Protein AF-0000000083301411 (afdb_homodimer)

InterPro domains:
  IPR001372 Dynein light chain, type 1/2 [PF01221] (28-119)
  IPR001372 Dynein light chain, type 1/2 [SM01375] (21-119)
  IPR037177 Dynein light chain superfamily [G3DSA:3.30.740.10] (16-119)
  IPR037177 Dynein light chain superfamily [SSF54648] (26-119)

Secondary structure (DSSP, 8-state):
-------------------------EEEEEE----HHHHHHHHHHHHHHHHHTS--SSSTT---HHHHHHHHHHHHHHHTTS-EEEEEEEEEEEE----SS--EEEEETTTEEEEEEE--/-------------------------EEEEEE----HHHHHHHHHHHHHHHHHTS--SSSTT---HHHHHHHHHHHHHHHTTS-EEEEEEEEEEEE----SS--EEEEETTTEEEEEEE--

Sequence (240 aa):
MGAEQEQGPVEGDTDKDKDQIRCNYGIVIQSDITNESRRKEMMEICQIACEKFAPAEKSPLERDNQAAAEMIKATLDQKMSGPFNVIVGESFSSEMDFVQNSLLYMFFGGYLAILVWKCVMGAEQEQGPVEGDTDKDKDQIRCNYGIVIQSDITNESRRKEMMEICQIACEKFAPAEKSPLERDNQAAAEMIKATLDQKMSGPFNVIVGESFSSEMDFVQNSLLYMFFGGYLAILVWKCV

Nearest PDB structures (foldseek):
  8bwy-assembly1_I  TM=8.905E-01  e=9.480E-08  Chlamydomonas reinhardtii
  4d07-assembly1_A-2  TM=9.276E-01  e=3.664E-07  Homo sapiens
  3rjs-assembly1_A-2  TM=9.410E-01  e=1.416E-06  Toxoplasma gondii
  8glv-assembly1_AQ  TM=9.191E-01  e=1.095E-06  Chlamydomonas reinhardtii
  7cnu-assembly2_B  TM=9.339E-01  e=9.769E-06  Homo sapiens

Structure (mmCIF, N/CA/C/O backbone):
data_AF-0000000083301411-model_v1
#
loop_
_entity.id
_entity.type
_entity.pdbx_description
1 polymer 'Uncharacterized protein'
#
loop_
_atom_site.group_PDB
_atom_site.id
_atom_site.type_symbol
_atom_site.label_atom_id
_atom_site.label_alt_id
_atom_site.label_comp_id
_atom_site.label_asym_id
_atom_site.label_entity_id
_atom_site.label_seq_id
_atom_site.pdbx_PDB_ins_code
_atom_site.Cartn_x
_atom_site.Cartn_y
_atom_site.Cartn_z
_atom_site.occupancy
_atom_site.B_iso_or_equiv
_atom_site.auth_seq_id
_atom_site.auth_comp_id
_atom_site.auth_asym_id
_atom_site.auth_atom_id
_atom_site.pdbx_PDB_model_num
ATOM 1 N N . MET A 1 1 ? 18.859 71.375 12.594 1 32.53 1 MET A N 1
ATOM 2 C CA . MET A 1 1 ? 19.469 70.125 13.078 1 32.53 1 MET A CA 1
ATOM 3 C C . MET A 1 1 ? 18.484 69 13 1 32.53 1 MET A C 1
ATOM 5 O O . MET A 1 1 ? 17.531 68.875 13.781 1 32.53 1 MET A O 1
ATOM 9 N N . GLY A 1 2 ? 18 68.625 11.805 1 30.69 2 GLY A N 1
ATOM 10 C CA . GLY A 1 2 ? 16.922 67.75 11.391 1 30.69 2 GLY A CA 1
ATOM 11 C C . GLY A 1 2 ? 17.078 66.312 11.883 1 30.69 2 GLY A C 1
ATOM 12 O O . GLY A 1 2 ? 18.141 65.688 11.734 1 30.69 2 GLY A O 1
ATOM 13 N N . ALA A 1 3 ? 16.391 65.938 12.953 1 38 3 ALA A N 1
ATOM 14 C CA . ALA A 1 3 ? 16.359 64.625 13.602 1 38 3 ALA A CA 1
ATOM 15 C C . ALA A 1 3 ? 16.109 63.562 12.578 1 38 3 ALA A C 1
ATOM 17 O O . ALA A 1 3 ? 15.125 63.594 11.836 1 38 3 ALA A O 1
ATOM 18 N N . GLU A 1 4 ? 17.156 62.969 11.906 1 32.41 4 GLU A N 1
ATOM 19 C CA . GLU A 1 4 ? 17.156 61.781 11.047 1 32.41 4 GLU A CA 1
ATOM 20 C C . GLU A 1 4 ? 16.484 60.594 11.734 1 32.41 4 GLU A C 1
ATOM 22 O O . GLU A 1 4 ? 16.922 60.188 12.812 1 32.41 4 GLU A O 1
ATOM 27 N N . GLN A 1 5 ? 15.188 60.531 11.695 1 31.11 5 GLN A N 1
ATOM 28 C CA . GLN A 1 5 ? 14.438 59.406 12.211 1 31.11 5 GLN A CA 1
ATOM 29 C C . GLN A 1 5 ? 15.062 58.094 11.75 1 31.11 5 GLN A C 1
ATOM 31 O O . GLN A 1 5 ? 15.227 57.844 10.555 1 31.11 5 GLN A O 1
ATOM 36 N N . GLU A 1 6 ? 16.016 57.469 12.508 1 32.44 6 GLU A N 1
ATOM 37 C CA . GLU A 1 6 ? 16.609 56.156 12.305 1 32.44 6 GLU A CA 1
ATOM 38 C C . GLU A 1 6 ? 15.531 55.125 12.023 1 32.44 6 GLU A C 1
ATOM 40 O O . GLU A 1 6 ? 14.562 55 12.766 1 32.44 6 GLU A O 1
ATOM 45 N N . GLN A 1 7 ? 15.188 54.938 10.727 1 35.88 7 GLN A N 1
ATOM 46 C CA . GLN A 1 7 ? 14.336 53.844 10.273 1 35.88 7 GLN A CA 1
ATOM 47 C C . GLN A 1 7 ? 14.688 52.531 10.984 1 35.88 7 GLN A C 1
ATOM 49 O O . GLN A 1 7 ? 15.859 52.188 11.102 1 35.88 7 GLN A O 1
ATOM 54 N N . GLY A 1 8 ? 13.945 52.062 12.047 1 34.47 8 GLY A N 1
ATOM 55 C CA . GLY A 1 8 ? 14.039 50.781 12.758 1 34.47 8 GLY A CA 1
ATOM 56 C C . GLY A 1 8 ? 14.328 49.594 11.852 1 34.47 8 GLY A C 1
ATOM 57 O O . GLY A 1 8 ? 14.148 49.688 10.633 1 34.47 8 GLY A O 1
ATOM 58 N N . PRO A 1 9 ? 15.242 48.625 12.234 1 40.38 9 PRO A N 1
ATOM 59 C CA . PRO A 1 9 ? 15.695 47.469 11.477 1 40.38 9 PRO A CA 1
ATOM 60 C C . PRO A 1 9 ? 14.539 46.719 10.812 1 40.38 9 PRO A C 1
ATOM 62 O O . PRO A 1 9 ? 13.469 46.562 11.406 1 40.38 9 PRO A O 1
ATOM 65 N N . VAL A 1 10 ? 14.297 46.812 9.477 1 38.44 10 VAL A N 1
ATOM 66 C CA . VAL A 1 10 ? 13.453 45.969 8.625 1 38.44 10 VAL A CA 1
ATOM 67 C C . VAL A 1 10 ? 13.516 44.5 9.102 1 38.44 10 VAL A C 1
ATOM 69 O O . VAL A 1 10 ? 14.594 43.969 9.352 1 38.44 10 VAL A O 1
ATOM 72 N N . GLU A 1 11 ? 12.523 44 9.898 1 38.12 11 GLU A N 1
ATOM 73 C CA . GLU A 1 11 ? 12.289 42.594 10.172 1 38.12 11 GLU A CA 1
ATOM 74 C C . GLU A 1 11 ? 12.602 41.719 8.953 1 38.12 11 GLU A C 1
ATOM 76 O O . GLU A 1 11 ? 11.992 41.906 7.895 1 38.12 11 GLU A O 1
ATOM 81 N N . GLY A 1 12 ? 13.883 41.406 8.695 1 34.31 12 GLY A N 1
ATOM 82 C CA . GLY A 1 12 ? 14.305 40.406 7.719 1 34.31 12 GLY A CA 1
ATOM 83 C C . GLY A 1 12 ? 13.32 39.281 7.57 1 34.31 12 GLY A C 1
ATOM 84 O O . GLY A 1 12 ? 12.766 38.781 8.562 1 34.31 12 GLY A O 1
ATOM 85 N N . ASP A 1 13 ? 12.516 39.25 6.531 1 37.88 13 ASP A N 1
ATOM 86 C CA . ASP A 1 13 ? 11.797 38.062 6.012 1 37.88 13 ASP A CA 1
ATOM 87 C C . ASP A 1 13 ? 12.555 36.781 6.316 1 37.88 13 ASP A C 1
ATOM 89 O O . ASP A 1 13 ? 13.578 36.5 5.695 1 37.88 13 ASP A O 1
ATOM 93 N N . THR A 1 14 ? 12.812 36.406 7.609 1 36.5 14 THR A N 1
ATOM 94 C CA . THR A 1 14 ? 13.25 35.062 7.918 1 36.5 14 THR A CA 1
ATOM 95 C C . THR A 1 14 ? 12.508 34.031 7.062 1 36.5 14 THR A C 1
ATOM 97 O O . THR A 1 14 ? 11.344 33.719 7.336 1 36.5 14 THR A O 1
ATOM 100 N N . ASP A 1 15 ? 12.438 34.188 5.789 1 37.44 15 ASP A N 1
ATOM 101 C CA . ASP A 1 15 ? 12.195 33 4.988 1 37.44 15 ASP A CA 1
ATOM 102 C C . ASP A 1 15 ? 12.844 31.766 5.617 1 37.44 15 ASP A C 1
ATOM 104 O O . ASP A 1 15 ? 14.062 31.594 5.52 1 37.44 15 ASP A O 1
ATOM 108 N N . LYS A 1 16 ? 12.594 31.453 6.867 1 36.69 16 LYS A N 1
ATOM 109 C CA . LYS A 1 16 ? 12.898 30.109 7.34 1 36.69 16 LYS A CA 1
ATOM 110 C C . LYS A 1 16 ? 12.789 29.078 6.207 1 36.69 16 LYS A C 1
ATOM 112 O O . LYS A 1 16 ? 11.688 28.672 5.836 1 36.69 16 LYS A O 1
ATOM 117 N N . ASP A 1 17 ? 13.523 29.219 5.195 1 37.72 17 ASP A N 1
ATOM 118 C CA . ASP A 1 17 ? 13.898 28.062 4.395 1 37.72 17 ASP A CA 1
ATOM 119 C C . ASP A 1 17 ? 14.102 26.828 5.273 1 37.72 17 ASP A C 1
ATOM 121 O O . ASP A 1 17 ? 15.156 26.672 5.895 1 37.72 17 ASP A O 1
ATOM 125 N N . LYS A 1 18 ? 13.242 26.453 6.199 1 38.34 18 LYS A N 1
ATOM 126 C CA . LYS A 1 18 ? 13.375 25.109 6.719 1 38.34 18 LYS A CA 1
ATOM 127 C C . LYS A 1 18 ? 13.953 24.156 5.668 1 38.34 18 LYS A C 1
ATOM 129 O O . LYS A 1 18 ? 13.227 23.672 4.797 1 38.34 18 LYS A O 1
ATOM 134 N N . ASP A 1 19 ? 15.062 24.406 5.168 1 39.91 19 ASP A N 1
ATOM 135 C CA . ASP A 1 19 ? 15.867 23.344 4.559 1 39.91 19 ASP A CA 1
ATOM 136 C C . ASP A 1 19 ? 15.734 22.047 5.336 1 39.91 19 ASP A C 1
ATOM 138 O O . ASP A 1 19 ? 16.359 21.875 6.387 1 39.91 19 ASP A O 1
ATOM 142 N N . GLN A 1 20 ? 14.492 21.578 5.656 1 43.59 20 GLN A N 1
ATOM 143 C CA . GLN A 1 20 ? 14.453 20.188 6.109 1 43.59 20 GLN A CA 1
ATOM 144 C C . GLN A 1 20 ? 15.586 19.375 5.477 1 43.59 20 GLN A C 1
ATOM 146 O O . GLN A 1 20 ? 15.625 19.203 4.258 1 43.59 20 GLN A O 1
ATOM 151 N N . ILE A 1 21 ? 16.781 19.531 5.883 1 49 21 ILE A N 1
ATOM 152 C CA . ILE A 1 21 ? 17.844 18.594 5.566 1 49 21 ILE A CA 1
ATOM 153 C C . ILE A 1 21 ? 17.266 17.172 5.434 1 49 21 ILE A C 1
ATOM 155 O O . ILE A 1 21 ? 16.891 16.562 6.434 1 49 21 ILE A O 1
ATOM 159 N N . ARG A 1 22 ? 16.344 17.016 4.555 1 54.78 22 ARG A N 1
ATOM 160 C CA . ARG A 1 22 ? 15.891 15.648 4.301 1 54.78 22 ARG A CA 1
ATOM 161 C C . ARG A 1 22 ? 17.078 14.727 4.051 1 54.78 22 ARG A C 1
ATOM 163 O O . ARG A 1 22 ? 17.938 15.023 3.225 1 54.78 22 ARG A O 1
ATOM 170 N N . CYS A 1 23 ? 17.469 14.148 5.098 1 58.88 23 CYS A N 1
ATOM 171 C CA . CYS A 1 23 ? 18.469 13.109 4.867 1 58.88 23 CYS A CA 1
ATOM 172 C C . CYS A 1 23 ? 18.094 12.25 3.67 1 58.88 23 CYS A C 1
ATOM 174 O O . CYS A 1 23 ? 17 11.68 3.629 1 58.88 23 CYS A O 1
ATOM 176 N N . ASN A 1 24 ? 18.672 12.5 2.549 1 72.88 24 ASN A N 1
ATOM 177 C CA . ASN A 1 24 ? 18.469 11.75 1.314 1 72.88 24 ASN A CA 1
ATOM 178 C C . ASN A 1 24 ? 18.953 10.312 1.442 1 72.88 24 ASN A C 1
ATOM 180 O O . ASN A 1 24 ? 19.406 9.719 0.462 1 72.88 24 ASN A O 1
ATOM 184 N N . TYR A 1 25 ? 19.016 9.938 2.82 1 83.06 25 TYR A N 1
ATOM 185 C CA . TYR A 1 25 ? 19.391 8.531 2.953 1 83.06 25 TYR A CA 1
ATOM 186 C C . TYR A 1 25 ? 18.156 7.648 3.119 1 83.06 25 TYR A C 1
ATOM 188 O O . TYR A 1 25 ? 17.188 8.039 3.781 1 83.06 25 TYR A O 1
ATOM 196 N N . GLY A 1 26 ? 18.172 6.594 2.451 1 91.81 26 GLY A N 1
ATOM 197 C CA . GLY A 1 26 ? 17.141 5.586 2.6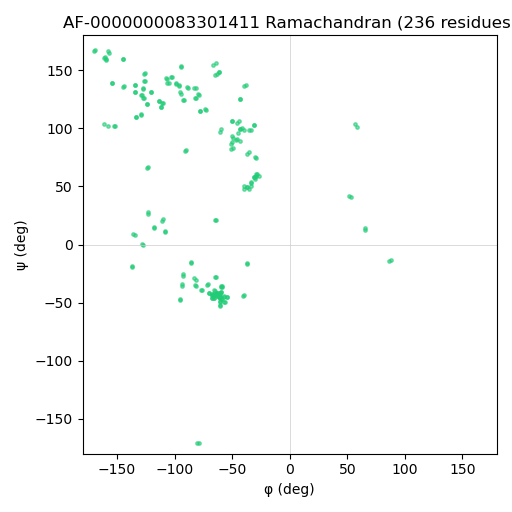31 1 91.81 26 GLY A CA 1
ATOM 198 C C . GLY A 1 26 ? 17.391 4.68 3.824 1 91.81 26 GLY A C 1
ATOM 199 O O . GLY A 1 26 ? 18.531 4.281 4.078 1 91.81 26 GLY A O 1
ATOM 200 N N . ILE A 1 27 ? 16.422 4.438 4.582 1 94.31 27 ILE A N 1
ATOM 201 C CA . ILE A 1 27 ? 16.5 3.533 5.727 1 94.31 27 ILE A CA 1
ATOM 202 C C . ILE A 1 27 ? 15.617 2.312 5.477 1 94.31 27 ILE A C 1
ATOM 204 O O . ILE A 1 27 ? 14.414 2.445 5.242 1 94.31 27 ILE A O 1
ATOM 208 N N . VAL A 1 28 ? 16.234 1.171 5.551 1 96.5 28 VAL A N 1
ATOM 209 C CA . VAL A 1 28 ? 15.484 -0.064 5.391 1 96.5 28 VAL A CA 1
ATOM 210 C C . VAL A 1 28 ? 14.812 -0.436 6.715 1 96.5 28 VAL A C 1
ATOM 212 O O . VAL A 1 28 ? 15.484 -0.535 7.746 1 96.5 28 VAL A O 1
ATOM 215 N N . ILE A 1 29 ? 13.547 -0.618 6.609 1 96.12 29 ILE A N 1
ATOM 216 C CA . ILE A 1 29 ? 12.789 -1.02 7.793 1 96.12 29 ILE A CA 1
ATOM 217 C C . ILE A 1 29 ? 12.641 -2.539 7.816 1 96.12 29 ILE A C 1
ATOM 219 O O . ILE A 1 29 ? 12.797 -3.168 8.867 1 96.12 29 ILE A O 1
ATOM 223 N N . GLN A 1 30 ? 12.281 -3.135 6.781 1 95.88 30 GLN A N 1
ATOM 224 C CA . GLN A 1 30 ? 12.133 -4.578 6.629 1 95.88 30 GLN A CA 1
ATOM 225 C C . GLN A 1 30 ? 12.547 -5.027 5.23 1 95.88 30 GLN A C 1
ATOM 227 O O . GLN A 1 30 ? 12.242 -4.359 4.242 1 95.88 30 GLN A O 1
ATOM 232 N N . SER A 1 31 ? 13.297 -6.117 5.176 1 96.38 31 SER A N 1
ATOM 233 C CA . SER A 1 31 ? 13.648 -6.75 3.908 1 96.38 31 SER A CA 1
ATOM 234 C C . SER A 1 31 ? 13.945 -8.234 4.098 1 96.38 31 SER A C 1
ATOM 236 O O . SER A 1 31 ? 14.57 -8.625 5.086 1 96.38 31 SER A O 1
ATOM 238 N N . ASP A 1 32 ? 13.477 -9.016 3.174 1 94.56 32 ASP A N 1
ATOM 239 C CA . ASP A 1 32 ? 13.844 -10.43 3.201 1 94.56 32 ASP A CA 1
ATOM 240 C C . ASP A 1 32 ? 14.812 -10.766 2.076 1 94.56 32 ASP A C 1
ATOM 242 O O . ASP A 1 32 ? 15.062 -11.945 1.797 1 94.56 32 ASP A O 1
ATOM 246 N N . ILE A 1 33 ? 15.336 -9.734 1.422 1 94.12 33 ILE A N 1
ATOM 247 C CA . ILE A 1 33 ? 16.312 -9.922 0.357 1 94.12 33 ILE A CA 1
ATOM 248 C C . ILE A 1 33 ? 17.688 -10.227 0.963 1 94.12 33 ILE A C 1
ATOM 250 O O . ILE A 1 33 ? 18.266 -9.383 1.641 1 94.12 33 ILE A O 1
ATOM 254 N N . THR A 1 34 ? 18.156 -11.344 0.728 1 93.62 34 THR A N 1
ATOM 255 C CA . THR A 1 34 ? 19.406 -11.805 1.338 1 93.62 34 THR A CA 1
ATOM 256 C C . THR A 1 34 ? 20.609 -11.266 0.581 1 93.62 34 THR A C 1
ATOM 258 O O . THR A 1 34 ? 21.656 -11 1.179 1 93.62 34 THR A O 1
ATOM 261 N N . ASN A 1 35 ? 20.484 -11.164 -0.689 1 95.69 35 ASN A N 1
ATOM 262 C CA . ASN A 1 35 ? 21.562 -10.609 -1.492 1 95.69 35 ASN A CA 1
ATOM 263 C C . ASN A 1 35 ? 21.688 -9.102 -1.311 1 95.69 35 ASN A C 1
ATOM 265 O O . ASN A 1 35 ? 20.828 -8.344 -1.769 1 95.69 35 ASN A O 1
ATOM 269 N N . GLU A 1 36 ? 22.812 -8.617 -0.766 1 95.5 36 GLU A N 1
ATOM 270 C CA . GLU A 1 36 ? 22.984 -7.215 -0.399 1 95.5 36 GLU A CA 1
ATOM 271 C C . GLU A 1 36 ? 23.078 -6.328 -1.638 1 95.5 36 GLU A C 1
ATOM 273 O O . GLU A 1 36 ? 22.578 -5.203 -1.643 1 95.5 36 GLU A O 1
ATOM 278 N N . SER A 1 37 ? 23.797 -6.824 -2.562 1 96.5 37 SER A N 1
ATOM 279 C CA . SER A 1 37 ? 23.938 -6.039 -3.783 1 96.5 37 SER A CA 1
ATOM 280 C C . SER A 1 37 ? 22.594 -5.797 -4.445 1 96.5 37 SER A C 1
ATOM 282 O O . SER A 1 37 ? 22.312 -4.688 -4.906 1 96.5 37 SER A O 1
ATOM 284 N N . ARG A 1 38 ? 21.75 -6.824 -4.488 1 95.81 38 ARG A N 1
ATOM 285 C CA . ARG A 1 38 ? 20.422 -6.715 -5.059 1 95.81 38 ARG A CA 1
ATOM 286 C C . ARG A 1 38 ? 19.562 -5.738 -4.258 1 95.81 38 ARG A C 1
ATOM 288 O O . ARG A 1 38 ? 18.859 -4.895 -4.836 1 95.81 38 ARG A O 1
ATOM 295 N N . ARG A 1 39 ? 19.656 -5.836 -2.996 1 96.94 39 ARG A N 1
ATOM 296 C CA . ARG A 1 39 ? 18.891 -4.953 -2.119 1 96.94 39 ARG A CA 1
ATOM 297 C C . ARG A 1 39 ? 19.297 -3.5 -2.309 1 96.94 39 ARG A C 1
ATOM 299 O O . ARG A 1 39 ? 18.453 -2.611 -2.389 1 96.94 39 ARG A O 1
ATOM 306 N N . LYS A 1 40 ? 20.594 -3.27 -2.426 1 96.69 40 LYS A N 1
ATOM 307 C CA . LYS A 1 40 ? 21.109 -1.918 -2.621 1 96.69 40 LYS A CA 1
ATOM 308 C C . LYS A 1 40 ? 20.656 -1.344 -3.961 1 96.69 40 LYS A C 1
ATOM 310 O O . LYS A 1 40 ? 20.312 -0.166 -4.051 1 96.69 40 LYS A O 1
ATOM 315 N N . GLU A 1 41 ? 20.75 -2.168 -4.906 1 97.25 41 GLU A N 1
ATOM 316 C CA . GLU A 1 41 ? 20.281 -1.728 -6.219 1 97.25 41 GLU A CA 1
ATOM 317 C C . GLU A 1 41 ? 18.812 -1.338 -6.18 1 97.25 41 GLU A C 1
ATOM 319 O O . GLU A 1 41 ? 18.422 -0.308 -6.734 1 97.25 41 GLU A O 1
ATOM 324 N N . MET A 1 42 ? 17.953 -2.143 -5.582 1 97.69 42 MET A N 1
ATOM 325 C CA . MET A 1 42 ? 16.531 -1.853 -5.453 1 97.69 42 MET A CA 1
ATOM 326 C C . MET A 1 42 ? 16.312 -0.553 -4.684 1 97.69 42 MET A C 1
ATOM 328 O O . MET A 1 42 ? 15.477 0.268 -5.078 1 97.69 42 MET A O 1
ATOM 332 N N . MET A 1 43 ? 17.078 -0.383 -3.668 1 97.94 43 MET A N 1
ATOM 333 C CA . MET A 1 43 ? 16.984 0.85 -2.891 1 97.94 43 MET A CA 1
ATOM 334 C C . MET A 1 43 ? 17.297 2.064 -3.758 1 97.94 43 MET A C 1
ATOM 336 O O . MET A 1 43 ? 16.625 3.092 -3.664 1 97.94 43 MET A O 1
ATOM 340 N N . GLU A 1 44 ? 18.297 1.923 -4.48 1 97.25 44 GLU A N 1
ATOM 341 C CA . GLU A 1 44 ? 18.719 3.023 -5.344 1 97.25 44 GLU A CA 1
ATOM 342 C C . GLU A 1 44 ? 17.641 3.361 -6.367 1 97.25 44 GLU A C 1
ATOM 344 O O . GLU A 1 44 ? 17.359 4.535 -6.625 1 97.25 44 GLU A O 1
ATOM 349 N N . ILE A 1 45 ? 17.062 2.355 -6.957 1 98.12 45 ILE A N 1
ATOM 350 C CA . ILE A 1 45 ? 15.969 2.557 -7.91 1 98.12 45 ILE A CA 1
ATOM 351 C C . ILE A 1 45 ? 14.836 3.332 -7.242 1 98.12 45 ILE A C 1
ATOM 353 O O . ILE A 1 45 ? 14.312 4.293 -7.812 1 98.12 45 ILE A O 1
ATOM 357 N N . CYS A 1 46 ? 14.477 2.967 -6.016 1 98.06 46 CYS A N 1
ATOM 358 C CA . CYS A 1 46 ? 13.422 3.645 -5.262 1 98.06 46 CYS A CA 1
ATOM 359 C C . CYS A 1 46 ? 13.797 5.098 -4.992 1 98.06 46 CYS A C 1
ATOM 361 O O . CYS A 1 46 ? 12.977 6 -5.176 1 98.06 46 CYS A O 1
ATOM 363 N N . GLN A 1 47 ? 15.047 5.328 -4.594 1 96.44 47 GLN A N 1
ATOM 364 C CA . GLN A 1 47 ? 15.508 6.668 -4.238 1 96.44 47 GLN A CA 1
ATOM 365 C C . GLN A 1 47 ? 15.508 7.59 -5.453 1 96.44 47 GLN A C 1
ATOM 367 O O . GLN A 1 47 ? 15.047 8.734 -5.375 1 96.44 47 GLN A O 1
ATOM 372 N N . ILE A 1 48 ? 15.992 7.059 -6.57 1 96 48 ILE A N 1
ATOM 373 C CA . ILE A 1 48 ? 16.047 7.84 -7.801 1 96 48 ILE A CA 1
ATOM 374 C C . ILE A 1 48 ? 14.641 8.266 -8.211 1 96 48 ILE A C 1
ATOM 376 O O . ILE A 1 48 ? 14.398 9.438 -8.516 1 96 48 ILE A O 1
ATOM 380 N N . ALA A 1 49 ? 13.703 7.328 -8.227 1 96.69 49 ALA A N 1
ATOM 381 C CA . ALA A 1 49 ? 12.32 7.621 -8.625 1 96.69 49 ALA A CA 1
ATOM 382 C C . ALA A 1 49 ? 11.695 8.656 -7.688 1 96.69 49 ALA A C 1
ATOM 384 O O . ALA A 1 49 ? 11.055 9.602 -8.148 1 96.69 49 ALA A O 1
ATOM 385 N N . CYS A 1 50 ? 11.883 8.562 -6.371 1 94.38 50 CYS A N 1
ATOM 386 C CA . CYS A 1 50 ? 11.266 9.453 -5.398 1 94.38 50 CYS A CA 1
ATOM 387 C C . CYS A 1 50 ? 11.891 10.844 -5.461 1 94.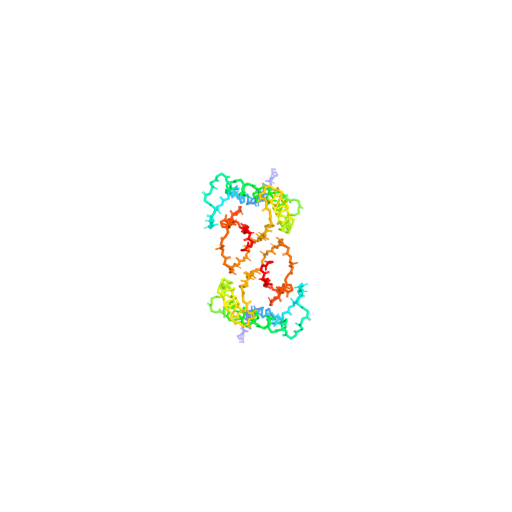38 50 CYS A C 1
ATOM 389 O O . CYS A 1 50 ? 11.211 11.844 -5.207 1 94.38 50 CYS A O 1
ATOM 391 N N . GLU A 1 51 ? 13.156 10.867 -5.734 1 91.88 51 GLU A N 1
ATOM 392 C CA . GLU A 1 51 ? 13.82 12.156 -5.914 1 91.88 51 GLU A CA 1
ATOM 393 C C . GLU A 1 51 ? 13.312 12.867 -7.164 1 91.88 51 GLU A C 1
ATOM 395 O O . GLU A 1 51 ? 13.086 14.078 -7.152 1 91.88 51 GLU A O 1
ATOM 400 N N . LYS A 1 52 ? 13.164 12.125 -8.203 1 93.12 52 LYS A N 1
ATOM 401 C CA . LYS A 1 52 ? 12.711 12.68 -9.477 1 93.12 52 LYS A CA 1
ATOM 402 C C . LYS A 1 52 ? 11.344 13.336 -9.336 1 93.12 52 LYS A C 1
ATOM 404 O O . LYS A 1 52 ? 11.07 14.359 -9.969 1 93.12 52 LYS A O 1
ATOM 409 N N . PHE A 1 53 ? 10.516 12.75 -8.523 1 93.19 53 PHE A N 1
ATOM 410 C CA . PHE A 1 53 ? 9.141 13.234 -8.406 1 93.19 53 PHE A CA 1
ATOM 411 C C . PHE A 1 53 ? 8.914 13.883 -7.043 1 93.19 53 PHE A C 1
ATOM 413 O O . PHE A 1 53 ? 7.793 13.883 -6.527 1 93.19 53 PHE A O 1
ATOM 420 N N . ALA A 1 54 ? 9.984 14.273 -6.414 1 84.88 54 ALA A N 1
ATOM 421 C CA . ALA A 1 54 ? 9.898 15.055 -5.18 1 84.88 54 ALA A CA 1
ATOM 422 C C . ALA A 1 54 ? 9.234 16.406 -5.43 1 84.88 54 ALA A C 1
ATOM 424 O O . ALA A 1 54 ? 9.219 16.891 -6.559 1 84.88 54 ALA A O 1
ATOM 425 N N . PRO A 1 55 ? 8.523 16.781 -4.367 1 74.56 55 PRO A N 1
ATOM 426 C CA . PRO A 1 55 ? 7.941 18.109 -4.562 1 74.56 55 PRO A CA 1
ATOM 427 C C . PRO A 1 55 ? 8.969 19.141 -5.027 1 74.56 55 PRO A C 1
ATOM 429 O O . PRO A 1 55 ? 10.102 19.156 -4.543 1 74.56 55 PRO A O 1
ATOM 432 N N . ALA A 1 56 ? 8.914 19.516 -6.297 1 59 56 ALA A N 1
ATOM 433 C CA . ALA A 1 56 ? 9.773 20.609 -6.75 1 59 56 ALA A CA 1
ATOM 434 C C . ALA A 1 56 ? 9.469 21.906 -6.012 1 59 56 ALA A C 1
ATOM 436 O O . ALA A 1 56 ? 8.375 22.062 -5.461 1 59 56 ALA A O 1
ATOM 437 N N . GLU A 1 57 ? 10.523 22.781 -5.809 1 50.16 57 GLU A N 1
ATOM 438 C CA . GLU A 1 57 ? 10.383 24.141 -5.301 1 50.16 57 GLU A CA 1
ATOM 439 C C . GLU A 1 57 ? 9.172 24.828 -5.914 1 50.16 57 GLU A C 1
ATOM 441 O O . GLU A 1 57 ? 8.547 25.688 -5.277 1 50.16 57 GLU A O 1
ATOM 446 N N . LYS A 1 58 ? 8.977 24.688 -7.199 1 48.53 58 LYS A N 1
ATOM 447 C CA . LYS A 1 58 ? 8.055 25.609 -7.859 1 48.53 58 LYS A CA 1
ATOM 448 C C . LYS A 1 58 ? 6.605 25.172 -7.676 1 48.53 58 LYS A C 1
ATOM 450 O O . LYS A 1 58 ? 5.68 25.953 -7.895 1 48.53 58 LYS A O 1
ATOM 455 N N . SER A 1 59 ? 6.328 24.016 -7.566 1 50.72 59 SER A N 1
ATOM 456 C CA . SER A 1 59 ? 4.977 23.672 -7.133 1 50.72 59 SER A CA 1
ATOM 457 C C . SER A 1 59 ? 5 22.812 -5.875 1 50.72 59 SER A C 1
ATOM 459 O O . SER A 1 59 ? 5.148 21.594 -5.953 1 50.72 59 SER A O 1
ATOM 461 N N . PRO A 1 60 ? 5.465 23.5 -4.867 1 48.44 60 PRO A N 1
ATOM 462 C CA . PRO A 1 60 ? 5.629 22.875 -3.549 1 48.44 60 PRO A CA 1
ATOM 463 C C . PRO A 1 60 ? 4.512 21.891 -3.221 1 48.44 60 PRO A C 1
ATOM 465 O O . PRO A 1 60 ? 4.605 21.156 -2.232 1 48.44 60 PRO A O 1
ATOM 468 N N . LEU A 1 61 ? 3.365 21.938 -3.959 1 54.06 61 LEU A N 1
ATOM 469 C CA . LEU A 1 61 ? 2.156 21.406 -3.338 1 54.06 61 LEU A CA 1
ATOM 470 C C . LEU A 1 61 ? 2.047 19.906 -3.553 1 54.06 61 LEU A C 1
ATOM 472 O O . LEU A 1 61 ? 1.36 19.219 -2.799 1 54.06 61 LEU A O 1
ATOM 476 N N . GLU A 1 62 ? 2.814 19.203 -4.5 1 68.69 62 GLU A N 1
ATOM 477 C CA . GLU A 1 62 ? 2.271 17.875 -4.266 1 68.69 62 GLU A CA 1
ATOM 478 C C . GLU A 1 62 ? 3.205 16.781 -4.805 1 68.69 62 GLU A C 1
ATOM 480 O O . GLU A 1 62 ? 3.625 16.844 -5.965 1 68.69 62 GLU A O 1
ATOM 485 N N . ARG A 1 63 ? 3.902 16.141 -4.008 1 79.38 63 ARG A N 1
ATOM 486 C CA . ARG A 1 63 ? 4.609 14.914 -4.371 1 79.38 63 ARG A CA 1
ATOM 487 C C . ARG A 1 63 ? 3.727 14.008 -5.219 1 79.38 63 ARG A C 1
ATOM 489 O O . ARG A 1 63 ? 2.562 13.781 -4.891 1 79.38 63 ARG A O 1
ATOM 496 N N . ASP A 1 64 ? 4.352 13.711 -6.363 1 92.69 64 ASP A N 1
ATOM 497 C CA . ASP A 1 64 ? 3.621 12.773 -7.215 1 92.69 64 ASP A CA 1
ATOM 498 C C . ASP A 1 64 ? 4.004 11.328 -6.902 1 92.69 64 ASP A C 1
ATOM 500 O O . ASP A 1 64 ? 4.789 10.719 -7.629 1 92.69 64 ASP A O 1
ATOM 504 N N . ASN A 1 65 ? 3.465 10.773 -5.926 1 95.19 65 ASN A N 1
ATOM 505 C CA . ASN A 1 65 ? 3.744 9.414 -5.477 1 95.19 65 ASN A CA 1
ATOM 506 C C . ASN A 1 65 ? 3.312 8.383 -6.516 1 95.19 65 ASN A C 1
ATOM 508 O O . ASN A 1 65 ? 3.924 7.316 -6.633 1 95.19 65 ASN A O 1
ATOM 512 N N . GLN A 1 66 ? 2.316 8.773 -7.27 1 96.44 66 GLN A N 1
ATOM 513 C CA . GLN A 1 66 ? 1.857 7.855 -8.312 1 96.44 66 GLN A CA 1
ATOM 514 C C . GLN A 1 66 ? 2.912 7.688 -9.398 1 96.44 66 GLN A C 1
ATOM 516 O O . GLN A 1 66 ? 3.234 6.562 -9.789 1 96.44 66 GLN A O 1
ATOM 521 N N . ALA A 1 67 ? 3.447 8.734 -9.812 1 97 67 ALA A N 1
ATOM 522 C CA . ALA A 1 67 ? 4.484 8.68 -10.844 1 97 67 ALA A CA 1
ATOM 523 C C . ALA A 1 67 ? 5.73 7.965 -10.32 1 97 67 ALA A C 1
ATOM 525 O O . ALA A 1 67 ? 6.367 7.211 -11.062 1 97 67 ALA A O 1
ATOM 526 N N . ALA A 1 68 ? 6.078 8.211 -9.062 1 97.25 68 ALA A N 1
ATOM 527 C CA . ALA A 1 68 ? 7.207 7.512 -8.453 1 97.25 68 ALA A CA 1
ATOM 528 C C . ALA A 1 68 ? 6.977 6.004 -8.43 1 97.25 68 ALA A C 1
ATOM 530 O O . ALA A 1 68 ? 7.844 5.23 -8.844 1 97.25 68 ALA A O 1
ATOM 531 N N . ALA A 1 69 ? 5.816 5.602 -8.047 1 98.31 69 ALA A N 1
ATOM 532 C CA . ALA A 1 69 ? 5.48 4.184 -7.973 1 98.31 69 ALA A CA 1
ATOM 533 C C . ALA A 1 69 ? 5.52 3.537 -9.359 1 98.31 69 ALA A C 1
ATOM 535 O O . ALA A 1 69 ? 6.031 2.428 -9.516 1 98.31 69 ALA A O 1
ATOM 536 N N . GLU A 1 70 ? 4.996 4.246 -10.305 1 98.12 70 GLU A N 1
ATOM 537 C CA . GLU A 1 70 ? 4.996 3.742 -11.672 1 98.12 70 GLU A CA 1
ATOM 538 C C . GLU A 1 70 ? 6.418 3.535 -12.188 1 98.12 70 GLU A C 1
ATOM 540 O O . GLU A 1 70 ? 6.723 2.504 -12.789 1 98.12 70 GLU A O 1
ATOM 545 N N . MET A 1 71 ? 7.223 4.469 -11.953 1 98.38 71 MET A N 1
ATOM 546 C CA . MET A 1 71 ? 8.609 4.371 -12.414 1 98.38 71 MET A CA 1
ATOM 547 C C . MET A 1 71 ? 9.336 3.236 -11.695 1 98.38 71 MET A C 1
ATOM 549 O O . MET A 1 71 ? 10.078 2.48 -12.328 1 98.38 71 MET A O 1
ATOM 553 N N . ILE A 1 72 ? 9.203 3.125 -10.422 1 98.56 72 ILE A N 1
ATOM 554 C CA . ILE A 1 72 ? 9.852 2.062 -9.664 1 98.56 72 ILE A CA 1
ATOM 555 C C . ILE A 1 72 ? 9.438 0.702 -10.219 1 98.56 72 ILE A C 1
ATOM 557 O O . ILE A 1 72 ? 10.289 -0.142 -10.508 1 98.56 72 ILE A O 1
ATOM 561 N N . LYS A 1 73 ? 8.195 0.554 -10.367 1 98.31 73 LYS A N 1
ATOM 562 C CA . LYS A 1 73 ? 7.699 -0.729 -10.859 1 98.31 73 LYS A CA 1
ATOM 563 C C . LYS A 1 73 ? 8.258 -1.037 -12.25 1 98.31 73 LYS A C 1
ATOM 565 O O . LYS A 1 73 ? 8.734 -2.146 -12.5 1 98.31 73 LYS A O 1
ATOM 570 N N . ALA A 1 74 ? 8.094 -0.124 -13.102 1 98.25 74 ALA A N 1
ATOM 571 C CA . ALA A 1 74 ? 8.57 -0.327 -14.469 1 98.25 74 ALA A CA 1
ATOM 572 C C . ALA A 1 74 ? 10.047 -0.704 -14.484 1 98.25 74 ALA A C 1
ATOM 574 O O . ALA A 1 74 ? 10.453 -1.633 -15.188 1 98.25 74 ALA A O 1
ATOM 575 N N . THR A 1 75 ? 10.875 -0.018 -13.727 1 98.5 75 THR A N 1
ATOM 576 C CA . THR A 1 75 ? 12.312 -0.248 -13.688 1 98.5 75 THR A CA 1
ATOM 577 C C . THR A 1 75 ? 12.625 -1.613 -13.078 1 98.5 75 THR A C 1
ATOM 579 O O . THR A 1 75 ? 13.445 -2.363 -13.617 1 98.5 75 THR A O 1
ATOM 582 N N . LEU A 1 76 ? 11.984 -1.953 -12.047 1 97.69 76 LEU A N 1
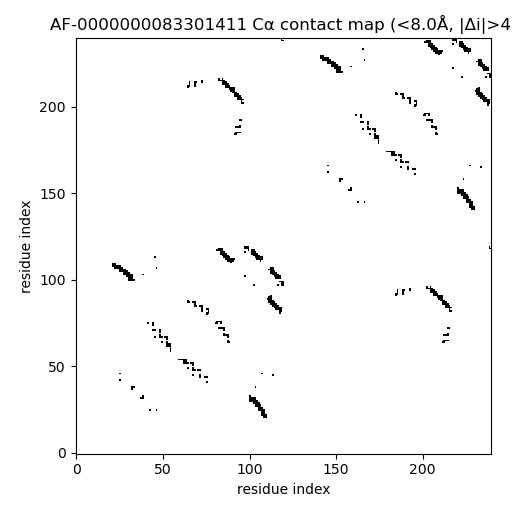ATOM 583 C CA . LEU A 1 76 ? 12.211 -3.236 -11.391 1 97.69 76 LEU A CA 1
ATOM 584 C C . LEU A 1 76 ? 11.75 -4.387 -12.281 1 97.69 76 LEU A C 1
ATOM 586 O O . LEU A 1 76 ? 12.438 -5.406 -12.391 1 97.69 76 LEU A O 1
ATOM 590 N N . ASP A 1 77 ? 10.625 -4.191 -12.859 1 97 77 ASP A N 1
ATOM 591 C CA . ASP A 1 77 ? 10.125 -5.238 -13.742 1 97 77 ASP A CA 1
ATOM 592 C C . ASP A 1 77 ? 11.094 -5.5 -14.891 1 97 77 ASP A C 1
ATOM 594 O O . ASP A 1 77 ? 11.25 -6.641 -15.336 1 97 77 ASP A O 1
ATOM 598 N N . GLN A 1 78 ? 11.656 -4.527 -15.312 1 97.56 78 GLN A N 1
ATOM 599 C CA . GLN A 1 78 ? 12.609 -4.641 -16.422 1 97.56 78 GLN A CA 1
ATOM 600 C C . GLN A 1 78 ? 13.938 -5.223 -15.945 1 97.56 78 GLN A C 1
ATOM 602 O O . GLN A 1 78 ? 14.484 -6.121 -16.594 1 97.56 78 GLN A O 1
ATOM 607 N N . LYS A 1 79 ? 14.383 -4.855 -14.805 1 96.81 79 LYS A N 1
ATOM 608 C CA . LYS A 1 79 ? 15.734 -5.18 -14.359 1 96.81 79 LYS A CA 1
ATOM 609 C C . LYS A 1 79 ? 15.75 -6.469 -13.547 1 96.81 79 LYS A C 1
ATOM 611 O O . LYS A 1 79 ? 16.766 -7.18 -13.523 1 96.81 79 LYS A O 1
ATOM 616 N N . MET A 1 80 ? 14.742 -6.789 -12.734 1 93.44 80 MET A N 1
ATOM 617 C CA . MET A 1 80 ? 14.789 -7.859 -11.75 1 93.44 80 MET A CA 1
ATOM 618 C C . MET A 1 80 ? 13.672 -8.875 -11.977 1 93.44 80 MET A C 1
ATOM 620 O O . MET A 1 80 ? 13.305 -9.617 -11.07 1 93.44 80 MET A O 1
ATOM 624 N N . SER A 1 81 ? 13.203 -9.062 -13.133 1 91.31 81 SER A N 1
ATOM 625 C CA . SER A 1 81 ? 12.141 -10.008 -13.477 1 91.31 81 SER A CA 1
ATOM 626 C C . SER A 1 81 ? 10.875 -9.734 -12.664 1 91.31 81 SER A C 1
ATOM 628 O O . SER A 1 81 ? 10.742 -10.219 -11.539 1 91.31 81 SER A O 1
ATOM 630 N N . GLY A 1 82 ? 9.969 -9.234 -13.047 1 90.56 82 GLY A N 1
ATOM 631 C CA . GLY A 1 82 ? 8.688 -8.891 -12.461 1 90.56 82 GLY A CA 1
ATOM 632 C C . GLY A 1 82 ? 7.715 -10.062 -12.422 1 90.56 82 GLY A C 1
ATOM 633 O O . GLY A 1 82 ? 8.117 -11.211 -12.602 1 90.56 82 GLY A O 1
ATOM 634 N N . PRO A 1 83 ? 6.488 -9.648 -12.062 1 92.38 83 PRO A N 1
ATOM 635 C CA . PRO A 1 83 ? 5.945 -8.32 -11.773 1 92.38 83 PRO A CA 1
ATOM 636 C C . PRO A 1 83 ? 6.109 -7.922 -10.305 1 92.38 83 PRO A C 1
ATOM 638 O O . PRO A 1 83 ? 5.93 -8.75 -9.414 1 92.38 83 PRO A O 1
ATOM 641 N N . PHE A 1 84 ? 6.508 -6.785 -10.117 1 95.19 84 PHE A N 1
ATOM 642 C CA . PHE A 1 84 ? 6.617 -6.23 -8.773 1 95.19 84 PHE A CA 1
ATOM 643 C C . PHE A 1 84 ? 5.363 -5.445 -8.406 1 95.19 84 PHE A C 1
ATOM 645 O O . PHE A 1 84 ? 4.629 -4.992 -9.289 1 95.19 84 PHE A O 1
ATOM 652 N N . ASN A 1 85 ? 5.047 -5.332 -7.152 1 95.88 85 ASN A N 1
ATOM 653 C CA . ASN A 1 85 ? 4.082 -4.41 -6.566 1 95.88 85 ASN A CA 1
ATOM 654 C C . ASN A 1 85 ? 4.773 -3.275 -5.816 1 95.88 85 ASN A C 1
ATOM 656 O O . ASN A 1 85 ? 5.758 -3.504 -5.109 1 95.88 85 ASN A O 1
ATOM 660 N N . VAL A 1 86 ? 4.242 -2.129 -5.977 1 97.81 86 VAL A N 1
ATOM 661 C CA . VAL A 1 86 ? 4.902 -0.975 -5.375 1 97.81 86 VAL A CA 1
ATOM 662 C C . VAL A 1 86 ? 3.869 -0.098 -4.668 1 97.81 86 VAL A C 1
ATOM 664 O O . VAL A 1 86 ? 2.814 0.207 -5.234 1 97.81 86 VAL A O 1
ATOM 667 N N . ILE A 1 87 ? 4.16 0.261 -3.461 1 98.19 87 ILE A N 1
ATOM 668 C CA . ILE A 1 87 ? 3.426 1.283 -2.723 1 98.19 87 ILE A CA 1
ATOM 669 C C . ILE A 1 87 ? 4.371 2.418 -2.334 1 98.19 87 ILE A C 1
ATOM 671 O O . ILE A 1 87 ? 5.477 2.174 -1.842 1 98.19 87 ILE A O 1
ATOM 675 N N . VAL A 1 88 ? 3.986 3.625 -2.59 1 98.12 88 VAL A N 1
ATOM 676 C CA . VAL A 1 88 ? 4.688 4.824 -2.145 1 98.12 88 VAL A CA 1
ATOM 677 C C . VAL A 1 88 ? 3.717 5.746 -1.405 1 98.12 88 VAL A C 1
ATOM 679 O O . VAL A 1 88 ? 2.65 6.082 -1.927 1 98.12 88 VAL A O 1
ATOM 682 N N . GLY A 1 89 ? 4.109 6.113 -0.195 1 96.88 89 GLY A N 1
ATOM 683 C CA . GLY A 1 89 ? 3.182 6.969 0.531 1 96.88 89 GLY A CA 1
ATOM 684 C C . GLY A 1 89 ? 3.781 7.559 1.794 1 96.88 89 GLY A C 1
ATOM 685 O O . GLY A 1 89 ? 4.852 7.137 2.236 1 96.88 89 GLY A O 1
ATOM 686 N N . GLU A 1 90 ? 3.115 8.508 2.316 1 94.25 90 GLU A N 1
ATOM 687 C CA . GLU A 1 90 ? 3.568 9.203 3.516 1 94.25 90 GLU A CA 1
ATOM 688 C C . GLU A 1 90 ? 2.992 8.57 4.777 1 94.25 90 GLU A C 1
ATOM 690 O O . GLU A 1 90 ? 3.588 8.664 5.852 1 94.25 90 GLU A O 1
ATOM 695 N N . SER A 1 91 ? 1.849 7.918 4.633 1 94.69 91 SER A N 1
ATOM 696 C CA . SER A 1 91 ? 1.148 7.344 5.777 1 94.69 91 SER A CA 1
ATOM 697 C C . SER A 1 91 ? 0.296 6.148 5.359 1 94.69 91 SER A C 1
ATOM 699 O O . SER A 1 91 ? -0.8 6.32 4.82 1 94.69 91 SER A O 1
ATOM 701 N N . PHE A 1 92 ? 0.817 4.961 5.629 1 96.81 92 PHE A N 1
ATOM 702 C CA . PHE A 1 92 ? 0.073 3.734 5.375 1 96.81 92 PHE A CA 1
ATOM 703 C C . PHE A 1 92 ? 0.634 2.582 6.203 1 96.81 92 PHE A C 1
ATOM 705 O O . PHE A 1 92 ? 1.768 2.65 6.68 1 96.81 92 PHE A O 1
ATOM 712 N N . SER A 1 93 ? -0.173 1.641 6.352 1 97.06 93 SER A N 1
ATOM 713 C CA . SER A 1 93 ? 0.204 0.342 6.902 1 97.06 93 SER A CA 1
ATOM 714 C C . SER A 1 93 ? -0.203 -0.792 5.965 1 97.06 93 SER A C 1
ATOM 716 O O . SER A 1 93 ? -1.201 -0.688 5.25 1 97.06 93 SER A O 1
ATOM 718 N N . SER A 1 94 ? 0.571 -1.777 5.973 1 96.75 94 SER A N 1
ATOM 719 C CA . SER A 1 94 ? 0.309 -2.918 5.102 1 96.75 94 SER A CA 1
ATOM 720 C C . SER A 1 94 ? 0.261 -4.219 5.895 1 96.75 94 SER A C 1
ATOM 722 O O . SER A 1 94 ? 0.997 -4.387 6.871 1 96.75 94 SER A O 1
ATOM 724 N N . GLU A 1 95 ? -0.623 -5.078 5.555 1 95.88 95 GLU A N 1
ATOM 725 C CA . GLU A 1 95 ? -0.692 -6.43 6.098 1 95.88 95 GLU A CA 1
ATOM 726 C C . GLU A 1 95 ? -0.786 -7.469 4.984 1 95.88 95 GLU A C 1
ATOM 728 O O . GLU A 1 95 ? -1.773 -7.508 4.246 1 95.88 95 GLU A O 1
ATOM 733 N N . MET A 1 96 ? 0.281 -8.242 4.859 1 93.69 96 MET A N 1
ATOM 734 C CA . MET A 1 96 ? 0.369 -9.273 3.83 1 93.69 96 MET A CA 1
ATOM 735 C C . MET A 1 96 ? 1.394 -10.336 4.211 1 93.69 96 MET A C 1
ATOM 737 O O . MET A 1 96 ? 2.191 -10.133 5.129 1 93.69 96 MET A O 1
ATOM 741 N N . ASP A 1 97 ? 1.309 -11.375 3.502 1 86.94 97 ASP A N 1
ATOM 742 C CA . ASP A 1 97 ? 2.291 -12.438 3.688 1 86.94 97 ASP A CA 1
ATOM 743 C C . ASP A 1 97 ? 3.43 -12.312 2.678 1 86.94 97 ASP A C 1
ATOM 745 O O . ASP A 1 97 ? 3.207 -11.938 1.525 1 86.94 97 ASP A O 1
ATOM 749 N N . PHE A 1 98 ? 4.652 -12.398 3.217 1 79 98 PHE A N 1
ATOM 750 C CA . PHE A 1 98 ? 5.812 -12.297 2.338 1 79 98 PHE A CA 1
ATOM 751 C C . PHE A 1 98 ? 6.539 -13.633 2.246 1 79 98 PHE A C 1
ATOM 753 O O . PHE A 1 98 ? 6.77 -14.289 3.264 1 79 98 PHE A O 1
ATOM 760 N N . VAL A 1 99 ? 6.691 -14.242 0.907 1 73.88 99 VAL A N 1
ATOM 761 C CA . VAL A 1 99 ? 7.348 -15.539 0.858 1 73.88 99 VAL A CA 1
ATOM 762 C C . VAL A 1 99 ? 8.383 -15.555 -0.265 1 73.88 99 VAL A C 1
ATOM 764 O O . VAL A 1 99 ? 9.023 -16.578 -0.515 1 73.88 99 VAL A O 1
ATOM 767 N N . GLN A 1 100 ? 8.734 -14.539 -0.951 1 77.69 100 GLN A N 1
ATOM 768 C CA . GLN A 1 100 ? 9.508 -14.688 -2.18 1 77.69 100 GLN A CA 1
ATOM 769 C C . GLN A 1 100 ? 10.867 -14 -2.059 1 77.69 100 GLN A C 1
ATOM 771 O O . GLN A 1 100 ? 11.578 -13.844 -3.053 1 77.69 100 GLN A O 1
ATOM 776 N N . ASN A 1 101 ? 11.344 -13.641 -0.898 1 87.25 101 ASN A N 1
ATOM 777 C CA . ASN A 1 101 ? 12.617 -12.945 -0.751 1 87.25 101 ASN A CA 1
ATOM 778 C C . ASN A 1 101 ? 12.695 -11.719 -1.649 1 87.25 101 ASN A C 1
ATOM 780 O O . ASN A 1 101 ? 13.688 -11.516 -2.352 1 87.25 101 ASN A O 1
ATOM 784 N N . SER A 1 102 ? 11.727 -10.977 -1.781 1 92.44 102 SER A N 1
ATOM 785 C CA . SER A 1 102 ? 11.664 -9.828 -2.68 1 92.44 102 SER A CA 1
ATOM 786 C C . SER A 1 102 ? 11.227 -8.57 -1.938 1 92.44 102 SER A C 1
ATOM 788 O O . SER A 1 102 ? 11.242 -7.473 -2.502 1 92.44 102 SER A O 1
ATOM 790 N N . LEU A 1 103 ? 10.977 -8.68 -0.728 1 96 103 LEU A N 1
ATOM 791 C CA . LEU A 1 103 ? 10.344 -7.594 0.02 1 96 103 LEU A CA 1
ATOM 792 C C . LEU A 1 103 ? 11.375 -6.527 0.39 1 96 103 LEU A C 1
ATOM 794 O O . LEU A 1 103 ? 12.43 -6.84 0.945 1 96 103 LEU A O 1
ATOM 798 N N . LEU A 1 104 ? 11.07 -5.367 0.102 1 97.62 104 LEU A N 1
ATOM 799 C CA . LEU A 1 104 ? 11.797 -4.184 0.562 1 97.62 104 LEU A CA 1
ATOM 800 C C . LEU A 1 104 ? 10.828 -3.125 1.082 1 97.62 104 LEU A C 1
ATOM 802 O O . LEU A 1 104 ? 10.023 -2.582 0.32 1 97.62 104 LEU A O 1
ATOM 806 N N . TYR A 1 105 ? 10.836 -2.932 2.34 1 97.56 105 TYR A N 1
ATOM 807 C CA . TYR A 1 105 ? 10.117 -1.84 2.99 1 97.56 105 TYR A CA 1
ATOM 808 C C . TYR A 1 105 ? 11.094 -0.818 3.57 1 97.56 105 TYR A C 1
ATOM 810 O O . TYR A 1 105 ? 11.875 -1.138 4.469 1 97.56 105 TYR A O 1
ATOM 818 N N . MET A 1 106 ? 11.047 0.459 3.09 1 97.38 106 MET A N 1
ATOM 819 C CA . MET A 1 106 ? 12.031 1.455 3.492 1 97.38 106 MET A CA 1
ATOM 820 C C . MET A 1 106 ? 11.398 2.838 3.602 1 97.38 106 MET A C 1
ATOM 822 O O . MET A 1 106 ? 10.344 3.088 3.021 1 97.38 106 MET A O 1
ATOM 826 N N . PHE A 1 107 ? 12.102 3.674 4.359 1 96 107 PHE A N 1
ATOM 827 C CA . PHE A 1 107 ? 11.766 5.094 4.406 1 96 107 PHE A CA 1
ATOM 828 C C . PHE A 1 107 ? 12.789 5.918 3.639 1 96 107 PHE A C 1
ATOM 830 O O . PHE A 1 107 ? 13.984 5.598 3.643 1 96 107 PHE A O 1
ATOM 837 N N . PHE A 1 108 ? 12.258 6.902 3.006 1 93.38 108 PHE A N 1
ATOM 838 C CA . PHE A 1 108 ? 13.125 7.809 2.262 1 93.38 108 PHE A CA 1
ATOM 839 C C . PHE A 1 108 ? 12.742 9.258 2.527 1 93.38 108 PHE A C 1
ATOM 841 O O . PHE A 1 108 ? 11.562 9.609 2.541 1 93.38 108 PHE A O 1
ATOM 848 N N . GLY A 1 109 ? 13.781 10.125 2.723 1 85.94 109 GLY A N 1
ATOM 849 C CA . GLY A 1 109 ? 13.586 11.539 2.969 1 85.94 109 GLY A CA 1
ATOM 850 C C . GLY A 1 109 ? 12.883 11.828 4.285 1 85.94 109 GLY A C 1
ATOM 851 O O . GLY A 1 109 ? 12.266 12.883 4.449 1 85.94 109 GLY A O 1
ATOM 852 N N . GLY A 1 110 ? 12.797 10.898 5.121 1 81.25 110 GLY A N 1
ATOM 853 C CA . GLY A 1 110 ? 12.25 11.047 6.465 1 81.25 110 GLY A CA 1
ATOM 854 C C . GLY A 1 110 ? 10.75 10.891 6.523 1 81.25 110 GLY A C 1
ATOM 855 O O . GLY A 1 110 ? 10.18 10.68 7.598 1 81.25 110 GLY A O 1
ATOM 856 N N . TYR A 1 111 ? 10.07 10.922 5.398 1 86.19 111 TYR A N 1
ATOM 857 C CA . TYR A 1 111 ? 8.617 10.922 5.52 1 86.19 111 TYR A CA 1
ATOM 858 C C . TYR A 1 111 ? 7.992 9.969 4.504 1 86.19 111 TYR A C 1
ATOM 860 O O . TYR A 1 111 ? 6.836 9.562 4.656 1 86.19 111 TYR A O 1
ATOM 868 N N . LEU A 1 112 ? 8.719 9.664 3.531 1 93.56 112 LEU A N 1
ATOM 869 C CA . LEU A 1 112 ? 8.164 8.812 2.482 1 93.56 112 LEU A CA 1
ATOM 870 C C . LEU A 1 112 ? 8.445 7.344 2.768 1 93.56 112 LEU A C 1
ATOM 872 O O . LEU A 1 112 ? 9.594 6.965 3.008 1 93.56 112 LEU A O 1
ATOM 876 N N . ALA A 1 113 ? 7.398 6.539 2.809 1 96.88 113 ALA A N 1
ATOM 877 C CA . ALA A 1 113 ? 7.523 5.09 2.922 1 96.88 113 ALA A CA 1
ATOM 878 C C . ALA A 1 113 ? 7.375 4.418 1.561 1 96.88 113 ALA A C 1
ATOM 880 O O . ALA A 1 113 ? 6.527 4.812 0.756 1 96.88 113 ALA A O 1
ATOM 881 N N . ILE A 1 114 ? 8.195 3.41 1.26 1 98.19 114 ILE A N 1
ATOM 882 C CA . ILE A 1 114 ? 8.164 2.645 0.019 1 98.19 114 ILE A CA 1
ATOM 883 C C . ILE A 1 114 ? 8.125 1.15 0.334 1 98.19 114 ILE A C 1
ATOM 885 O O . ILE A 1 114 ? 8.93 0.651 1.12 1 98.19 114 ILE A O 1
ATOM 889 N N . LEU A 1 115 ? 7.195 0.472 -0.242 1 97.94 115 LEU A N 1
ATOM 890 C CA . LEU A 1 115 ? 7.043 -0.974 -0.125 1 97.94 115 LEU A CA 1
ATOM 891 C C . LEU A 1 115 ? 7.043 -1.634 -1.5 1 97.94 115 LEU A C 1
ATOM 893 O O . LEU A 1 115 ? 6.234 -1.28 -2.361 1 97.94 115 LEU A O 1
ATOM 897 N N . VAL A 1 116 ? 7.992 -2.527 -1.684 1 97.31 116 VAL A N 1
ATOM 898 C CA . VAL A 1 116 ? 8.125 -3.277 -2.928 1 97.31 116 VAL A CA 1
ATOM 899 C C . VAL A 1 116 ? 8.18 -4.773 -2.627 1 97.31 116 VAL A C 1
ATOM 901 O O . VAL A 1 116 ? 8.844 -5.199 -1.675 1 97.31 116 VAL A O 1
ATOM 904 N N . TRP A 1 117 ? 7.398 -5.473 -3.418 1 96.06 117 TRP A N 1
ATOM 905 C CA . TRP A 1 117 ? 7.449 -6.918 -3.236 1 96.06 117 TRP A CA 1
ATOM 906 C C . TRP A 1 117 ? 6.902 -7.641 -4.461 1 96.06 117 TRP A C 1
ATOM 908 O O . TRP A 1 117 ? 6.309 -7.016 -5.344 1 96.06 117 TRP A O 1
ATOM 918 N N . LYS A 1 118 ? 7.238 -8.867 -4.551 1 92.56 118 LYS A N 1
ATOM 919 C CA . LYS A 1 118 ? 6.609 -9.766 -5.512 1 92.56 118 LYS A CA 1
ATOM 920 C C . LYS A 1 118 ? 5.594 -10.68 -4.824 1 92.56 118 LYS A C 1
ATOM 922 O O . LYS A 1 118 ? 5.777 -11.055 -3.666 1 92.56 118 LYS A O 1
ATOM 927 N N . CYS A 1 119 ? 4.492 -10.945 -5.617 1 83.56 119 CYS A N 1
ATOM 928 C CA . CYS A 1 119 ? 3.49 -11.852 -5.07 1 83.56 119 CYS A CA 1
ATOM 929 C C . CYS A 1 119 ? 4.055 -13.266 -4.922 1 83.56 119 CYS A C 1
ATOM 931 O O . CYS A 1 119 ? 5 -13.633 -5.617 1 83.56 119 CYS A O 1
ATOM 933 N N . VAL A 1 120 ? 3.467 -14.008 -3.979 1 69.75 120 VAL A N 1
ATOM 934 C CA . VAL A 1 120 ? 3.82 -15.406 -3.764 1 69.75 120 VAL A CA 1
ATOM 935 C C . VAL A 1 120 ? 3.59 -16.203 -5.047 1 69.75 120 VAL A C 1
ATOM 937 O O . VAL A 1 120 ? 2.689 -15.883 -5.828 1 69.75 120 VAL A O 1
ATOM 940 N N . MET B 1 1 ? -25.594 56.031 42.312 1 31.67 1 MET B N 1
ATOM 941 C CA . MET B 1 1 ? -26.125 55.5 41.062 1 31.67 1 MET B CA 1
ATOM 942 C C . MET B 1 1 ? -25.078 54.688 40.312 1 31.67 1 MET B C 1
ATOM 944 O O . MET B 1 1 ? -24.156 55.25 39.719 1 31.67 1 MET B O 1
ATOM 948 N N . GLY B 1 2 ? -24.5 53.656 40.906 1 30.56 2 GLY B N 1
ATOM 949 C CA . GLY B 1 2 ? -23.328 52.844 40.625 1 30.56 2 GLY B CA 1
ATOM 950 C C . GLY B 1 2 ? -23.406 52.125 39.312 1 30.56 2 GLY B C 1
ATOM 951 O O . GLY B 1 2 ? -24.3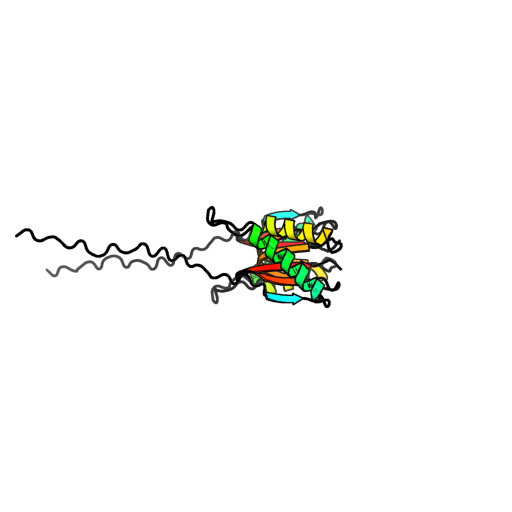91 51.438 39.031 1 30.56 2 GLY B O 1
ATOM 952 N N . ALA B 1 3 ? -22.812 52.688 38.281 1 37.53 3 ALA B N 1
ATOM 953 C CA . ALA B 1 3 ? -22.766 52.156 36.938 1 37.53 3 ALA B CA 1
ATOM 954 C C . ALA B 1 3 ? -22.297 50.719 36.906 1 37.53 3 ALA B C 1
ATOM 956 O O . ALA B 1 3 ? -21.234 50.406 37.438 1 37.53 3 ALA B O 1
ATOM 957 N N . GLU B 1 4 ? -23.188 49.688 37.062 1 32.66 4 GLU B N 1
ATOM 958 C CA . GLU B 1 4 ? -22.969 48.25 36.875 1 32.66 4 GLU B CA 1
ATOM 959 C C . GLU B 1 4 ? -22.281 47.969 35.531 1 32.66 4 GLU B C 1
ATOM 961 O O . GLU B 1 4 ? -22.781 48.344 34.5 1 32.66 4 GLU B O 1
ATOM 966 N N . GLN B 1 5 ? -20.984 48.094 35.5 1 30.75 5 GLN B N 1
ATOM 967 C CA . GLN B 1 5 ? -20.203 47.75 34.312 1 30.75 5 GLN B CA 1
ATOM 968 C C . GLN B 1 5 ? -20.672 46.406 33.75 1 30.75 5 GLN B C 1
ATOM 970 O O . GLN B 1 5 ? -20.75 45.406 34.469 1 30.75 5 GLN B O 1
ATOM 975 N N . GLU B 1 6 ? -21.578 46.375 32.75 1 32.66 6 GLU B N 1
ATOM 976 C CA . GLU B 1 6 ? -22.031 45.25 31.938 1 32.66 6 GLU B CA 1
ATOM 977 C C . GLU B 1 6 ? -20.844 44.375 31.5 1 32.66 6 GLU B C 1
ATOM 979 O O . GLU B 1 6 ? -19.859 44.906 30.984 1 32.66 6 GLU B O 1
ATOM 984 N N . GLN B 1 7 ? -20.484 43.375 32.312 1 35.78 7 GLN B N 1
ATOM 985 C CA . GLN B 1 7 ? -19.531 42.344 31.938 1 35.78 7 GLN B CA 1
ATOM 986 C C . GLN B 1 7 ? -19.719 41.906 30.484 1 35.78 7 GLN B C 1
ATOM 988 O O . GLN B 1 7 ? -20.844 41.656 30.062 1 35.78 7 GLN B O 1
ATOM 993 N N . GLY B 1 8 ? -18.938 42.406 29.484 1 34.28 8 GLY B N 1
ATOM 994 C CA . GLY B 1 8 ? -18.891 42.031 28.078 1 34.28 8 GLY B CA 1
ATOM 995 C C . GLY B 1 8 ? -19.016 40.531 27.875 1 34.28 8 GLY B C 1
ATOM 996 O O . GLY B 1 8 ? -18.812 39.75 28.812 1 34.28 8 GLY B O 1
ATOM 997 N N . PRO B 1 9 ? -19.828 40.031 26.891 1 40.41 9 PRO B N 1
ATOM 998 C CA . PRO B 1 9 ? -20.125 38.625 26.578 1 40.41 9 PRO B CA 1
ATOM 999 C C . PRO B 1 9 ? -18.875 37.75 26.594 1 40.41 9 PRO B C 1
ATOM 1001 O O . PRO B 1 9 ? -17.828 38.156 26.078 1 40.41 9 PRO B O 1
ATOM 1004 N N . VAL B 1 10 ? -18.609 36.875 27.594 1 38.66 10 VAL B N 1
ATOM 1005 C CA . VAL B 1 10 ? -17.672 35.75 27.672 1 38.66 10 VAL B CA 1
ATOM 1006 C C . VAL B 1 10 ? -17.547 35.094 26.297 1 38.66 10 VAL B C 1
ATOM 1008 O O . VAL B 1 10 ? -18.547 34.812 25.641 1 38.66 10 VAL B O 1
ATOM 1011 N N . GLU B 1 11 ? -16.5 35.406 25.484 1 37.72 11 GLU B N 1
ATOM 1012 C CA . GLU B 1 11 ? -16.094 34.656 24.297 1 37.72 11 GLU B CA 1
ATOM 1013 C C . GLU B 1 11 ? -16.266 33.156 24.516 1 37.72 11 GLU B C 1
ATOM 1015 O O . GLU B 1 11 ? -15.664 32.594 25.438 1 37.72 11 GLU B O 1
ATOM 1020 N N . GLY B 1 12 ? -17.5 32.625 24.422 1 33.78 12 GLY B N 1
ATOM 1021 C CA . GLY B 1 12 ? -17.781 31.203 24.359 1 33.78 12 GLY B CA 1
ATOM 1022 C C . GLY B 1 12 ? -16.672 30.422 23.688 1 33.78 12 GLY B C 1
ATOM 1023 O O . GLY B 1 12 ? -16.094 30.875 22.688 1 33.78 12 GLY B O 1
ATOM 1024 N N . ASP B 1 13 ? -15.828 29.734 24.422 1 37.75 13 ASP B N 1
ATOM 1025 C CA . ASP B 1 13 ? -14.984 28.625 23.969 1 37.75 13 ASP B CA 1
ATOM 1026 C C . ASP B 1 13 ? -15.609 27.906 22.781 1 37.75 13 ASP B C 1
ATOM 1028 O O . ASP B 1 13 ? -16.625 27.219 22.922 1 37.75 13 ASP B O 1
ATOM 1032 N N . THR B 1 14 ? -15.875 28.594 21.625 1 36.31 14 THR B N 1
ATOM 1033 C CA . THR B 1 14 ? -16.188 27.891 20.391 1 36.31 14 THR B CA 1
ATOM 1034 C C . THR B 1 14 ? -15.305 26.656 20.25 1 36.31 14 THR B C 1
ATOM 1036 O O . THR B 1 14 ? -14.141 26.766 19.859 1 36.31 14 THR B O 1
ATOM 1039 N N . ASP B 1 15 ? -15.156 25.844 21.234 1 37.09 15 ASP B N 1
ATOM 1040 C CA . ASP B 1 15 ? -14.766 24.484 20.875 1 37.09 15 ASP B CA 1
ATOM 1041 C C . ASP B 1 15 ? -15.383 24.078 19.531 1 37.09 15 ASP B C 1
ATOM 1043 O O . ASP B 1 15 ? -16.562 23.75 19.469 1 37.09 15 ASP B O 1
ATOM 1047 N N . LYS B 1 16 ? -15.219 24.844 18.484 1 36.12 16 LYS B N 1
ATOM 1048 C CA . LYS B 1 16 ? -15.461 24.266 17.172 1 36.12 16 LYS B CA 1
ATOM 1049 C C . LYS B 1 16 ? -15.172 22.766 17.172 1 36.12 16 LYS B C 1
ATOM 1051 O O . LYS B 1 16 ? -14.016 22.359 17.156 1 36.12 16 LYS B O 1
ATOM 1056 N N . ASP B 1 17 ? -15.836 22.016 17.938 1 37.59 17 ASP B N 1
ATOM 1057 C CA . ASP B 1 17 ? -16.031 20.625 17.594 1 37.59 17 ASP B CA 1
ATOM 1058 C C . ASP B 1 17 ? -16.141 20.438 16.078 1 37.59 17 ASP B C 1
ATOM 1060 O O . ASP B 1 17 ? -17.188 20.688 15.484 1 37.59 17 ASP B O 1
ATOM 1064 N N . LYS B 1 18 ? -15.25 20.953 15.25 1 38.19 18 LYS B N 1
ATOM 1065 C CA . LYS B 1 18 ? -15.266 20.422 13.891 1 38.19 18 LYS B CA 1
ATOM 1066 C C . LYS B 1 18 ? -15.727 18.969 13.867 1 38.19 18 LYS B C 1
ATOM 1068 O O . LYS B 1 18 ? -14.938 18.062 14.109 1 38.19 18 LYS B O 1
ATOM 1073 N N . ASP B 1 19 ? -16.828 18.672 14.359 1 39.88 19 ASP B N 1
ATOM 1074 C CA . ASP B 1 19 ? -17.531 17.453 13.953 1 39.88 19 ASP B CA 1
ATOM 1075 C C . ASP B 1 19 ? -17.344 17.188 12.461 1 39.88 19 ASP B C 1
ATOM 1077 O O . ASP B 1 19 ? -17.984 17.812 11.617 1 39.88 19 ASP B O 1
ATOM 1081 N N . GLN B 1 20 ? -16.078 17.234 11.953 1 43.84 20 GLN B N 1
ATOM 1082 C CA . GLN B 1 20 ? -15.953 16.688 10.609 1 43.84 20 GLN B CA 1
ATOM 1083 C C . GLN B 1 20 ? -16.984 15.578 10.375 1 43.84 20 GLN B C 1
ATOM 1085 O O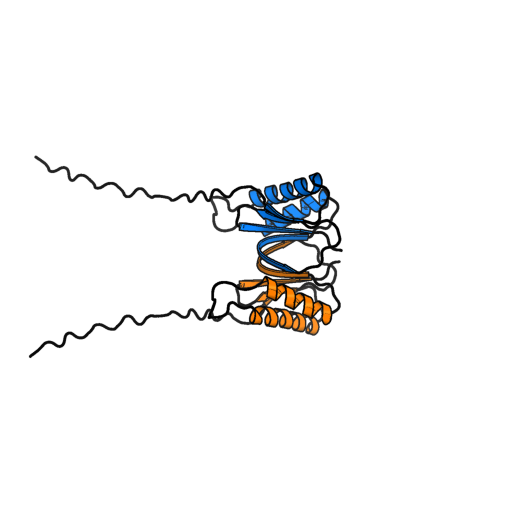 . GLN B 1 20 ? -16.953 14.547 11.039 1 43.84 20 GLN B O 1
ATOM 1090 N N . ILE B 1 21 ? -18.203 15.898 10.18 1 49.25 21 ILE B N 1
ATOM 1091 C CA . ILE B 1 21 ? -19.172 14.945 9.648 1 49.25 21 ILE B CA 1
ATOM 1092 C C . ILE B 1 21 ? -18.469 13.961 8.719 1 49.25 21 ILE B C 1
ATOM 1094 O O . ILE B 1 21 ? -18.078 14.312 7.609 1 49.25 21 ILE B O 1
ATOM 1098 N N . ARG B 1 22 ? -17.5 13.266 9.242 1 54.81 22 ARG B N 1
ATOM 1099 C CA . ARG B 1 22 ? -16.938 12.188 8.422 1 54.81 22 ARG B CA 1
ATOM 1100 C C . ARG B 1 22 ? -18.047 11.305 7.852 1 54.81 22 ARG B C 1
ATOM 1102 O O . ARG B 1 22 ? -18.906 10.812 8.594 1 54.81 22 ARG B O 1
ATOM 1109 N N . CYS B 1 23 ? -18.438 11.695 6.711 1 59.28 23 CYS B N 1
ATOM 1110 C CA . CYS B 1 23 ? -19.344 10.766 6.051 1 59.28 23 CYS B CA 1
ATOM 1111 C C . CYS B 1 23 ? -18.859 9.328 6.191 1 59.28 23 CYS B C 1
ATOM 1113 O O . CYS B 1 23 ? -17.734 9.008 5.816 1 59.28 23 CYS B O 1
ATOM 1115 N N . ASN B 1 24 ? -19.406 8.602 7.109 1 73.19 24 ASN B N 1
ATOM 1116 C CA . ASN B 1 24 ? -19.094 7.195 7.363 1 73.19 24 ASN B CA 1
ATOM 1117 C C . ASN B 1 24 ? -19.469 6.316 6.176 1 73.19 24 ASN B C 1
ATOM 1119 O O . ASN B 1 24 ? -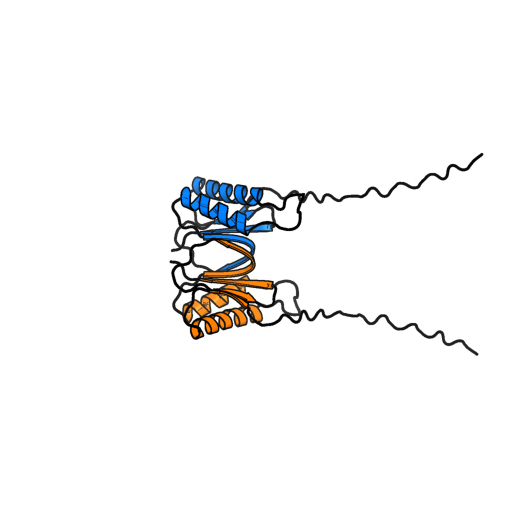19.844 5.152 6.348 1 73.19 24 ASN B O 1
ATOM 1123 N N . TYR B 1 25 ? -19.547 7.094 5 1 83.25 25 TYR B N 1
ATOM 1124 C CA . TYR B 1 25 ? -19.828 6.262 3.836 1 83.25 25 TYR B CA 1
ATOM 1125 C C . TYR B 1 25 ? -18.531 5.902 3.107 1 83.25 25 TYR B C 1
ATOM 1127 O O . TYR B 1 25 ? -17.609 6.723 3.02 1 83.25 25 TYR B O 1
ATOM 1135 N N . GLY B 1 26 ? -18.453 4.719 2.73 1 91.75 26 GLY B N 1
ATOM 1136 C CA . GLY B 1 26 ? -17.359 4.273 1.889 1 91.75 26 GLY B CA 1
ATOM 1137 C C . GLY B 1 26 ? -17.578 4.559 0.416 1 91.75 26 GLY B C 1
ATOM 1138 O O . GLY B 1 26 ? -18.688 4.406 -0.089 1 91.75 26 GLY B O 1
ATOM 1139 N N . ILE B 1 27 ? -16.625 5.047 -0.227 1 94.44 27 ILE B N 1
ATOM 1140 C CA . ILE B 1 27 ? -16.672 5.309 -1.662 1 94.44 27 ILE B CA 1
ATOM 1141 C C . ILE B 1 27 ? -15.688 4.387 -2.381 1 94.44 27 ILE B C 1
ATOM 1143 O O . ILE B 1 27 ? -14.492 4.379 -2.074 1 94.44 27 ILE B O 1
ATOM 1147 N N . VAL B 1 28 ? -16.219 3.633 -3.309 1 96.5 28 VAL B N 1
ATOM 1148 C CA . VAL B 1 28 ? -15.367 2.762 -4.102 1 96.5 28 VAL B CA 1
ATOM 1149 C C . VAL B 1 28 ? -14.719 3.562 -5.23 1 96.5 28 VAL B C 1
ATOM 1151 O O . VAL B 1 28 ? -15.406 4.223 -6.012 1 96.5 28 VAL B O 1
ATOM 1154 N N . ILE B 1 29 ? -13.43 3.471 -5.273 1 96.06 29 ILE B N 1
ATOM 1155 C CA . ILE B 1 29 ? -12.688 4.152 -6.328 1 96.06 29 ILE B CA 1
ATOM 1156 C C . ILE B 1 29 ? -12.422 3.184 -7.48 1 96.06 29 ILE B C 1
ATOM 1158 O O . ILE B 1 29 ? -12.555 3.547 -8.648 1 96.06 29 ILE B O 1
ATOM 1162 N N . GLN B 1 30 ? -11.984 2.037 -7.215 1 95.94 30 GLN B N 1
ATOM 1163 C CA . GLN B 1 30 ? -11.719 0.985 -8.188 1 95.94 30 GLN B CA 1
ATOM 1164 C C . GLN B 1 30 ? -12.047 -0.391 -7.621 1 95.94 30 GLN B C 1
ATOM 1166 O O . GLN B 1 30 ? -11.75 -0.672 -6.457 1 95.94 30 GLN B O 1
ATOM 1171 N N . SER B 1 31 ? -12.719 -1.212 -8.422 1 96.38 31 SER B N 1
ATOM 1172 C CA . SER B 1 31 ? -12.969 -2.607 -8.078 1 96.38 31 SER B CA 1
ATOM 1173 C C . SER B 1 31 ? -13.164 -3.461 -9.328 1 96.38 31 SER B C 1
ATOM 1175 O O . SER B 1 31 ? -13.789 -3.025 -10.297 1 96.38 31 SER B O 1
ATOM 1177 N N . ASP B 1 32 ? -12.602 -4.629 -9.297 1 94.62 32 ASP B N 1
ATOM 1178 C CA . ASP B 1 32 ? -12.852 -5.562 -10.383 1 94.62 32 ASP B CA 1
ATOM 1179 C C . ASP B 1 32 ? -13.742 -6.715 -9.93 1 94.62 32 ASP B C 1
ATOM 1181 O O . ASP B 1 32 ? -13.875 -7.723 -10.625 1 94.62 32 ASP B O 1
ATOM 1185 N N . ILE B 1 33 ? -14.328 -6.57 -8.742 1 94.12 33 ILE B N 1
ATOM 1186 C CA . ILE B 1 33 ? -15.242 -7.57 -8.211 1 94.12 33 ILE B CA 1
ATOM 1187 C C . ILE B 1 33 ? -16.609 -7.434 -8.891 1 94.12 33 ILE B C 1
ATOM 1189 O O . ILE B 1 33 ? -17.297 -6.422 -8.719 1 94.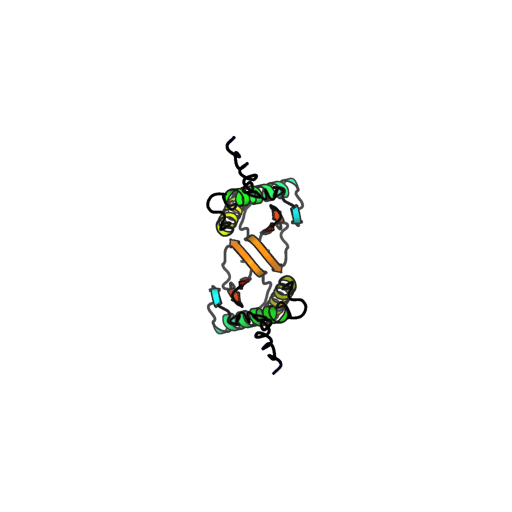12 33 ILE B O 1
ATOM 1193 N N . THR B 1 34 ? -16.984 -8.375 -9.586 1 93.56 34 THR B N 1
ATOM 1194 C CA . THR B 1 34 ? -18.219 -8.32 -10.383 1 93.56 34 THR B CA 1
ATOM 1195 C C . THR B 1 34 ? -19.438 -8.633 -9.516 1 93.56 34 THR B C 1
ATOM 1197 O O . THR B 1 34 ? -20.516 -8.086 -9.742 1 93.56 34 THR B O 1
ATOM 1200 N N . ASN B 1 35 ? -19.266 -9.5 -8.594 1 95.69 35 ASN B N 1
ATOM 1201 C CA . ASN B 1 35 ? -20.359 -9.82 -7.684 1 95.69 35 ASN B CA 1
ATOM 1202 C C . ASN B 1 35 ? -20.609 -8.703 -6.676 1 95.69 35 ASN B C 1
ATOM 1204 O O . ASN B 1 35 ? -19.781 -8.484 -5.777 1 95.69 35 ASN B O 1
ATOM 1208 N N . GLU B 1 36 ? -21.781 -8.078 -6.719 1 95.5 36 GLU B N 1
ATOM 1209 C CA . GLU B 1 36 ? -22.078 -6.895 -5.914 1 95.5 36 GLU B CA 1
ATOM 1210 C C . GLU B 1 36 ? -22.203 -7.25 -4.438 1 95.5 36 GLU B C 1
ATOM 1212 O O . GLU B 1 36 ? -21.781 -6.477 -3.57 1 95.5 36 GLU B O 1
ATOM 1217 N N . SER B 1 37 ? -22.828 -8.32 -4.211 1 96.44 37 SER B N 1
ATOM 1218 C CA . SER B 1 37 ? -22.984 -8.727 -2.82 1 96.44 37 SER B CA 1
ATOM 1219 C C . SER B 1 37 ? -21.641 -8.961 -2.154 1 96.44 37 SER B C 1
ATOM 1221 O O . SER B 1 37 ? -21.422 -8.57 -1.004 1 96.44 37 SER B O 1
ATOM 1223 N N . ARG B 1 38 ? -20.719 -9.602 -2.865 1 95.88 38 ARG B N 1
ATOM 1224 C CA . ARG B 1 38 ? -19.375 -9.859 -2.359 1 95.88 38 ARG B CA 1
ATOM 1225 C C . ARG B 1 38 ? -18.625 -8.547 -2.129 1 95.88 38 ARG B C 1
ATOM 1227 O O . ARG B 1 38 ? -17.969 -8.375 -1.094 1 95.88 38 ARG B O 1
ATOM 1234 N N . ARG B 1 39 ? -18.766 -7.668 -3.051 1 96.94 39 ARG B N 1
ATOM 1235 C CA . ARG B 1 39 ? -18.094 -6.375 -2.941 1 96.94 39 ARG B CA 1
ATOM 1236 C C . ARG B 1 39 ? -18.625 -5.594 -1.74 1 96.94 39 ARG B C 1
ATOM 1238 O O . ARG B 1 39 ? -17.844 -5.004 -0.99 1 96.94 39 ARG B O 1
ATOM 1245 N N . LYS B 1 40 ? -19.922 -5.625 -1.53 1 96.69 40 LYS B N 1
ATOM 1246 C CA . LYS B 1 40 ? -20.531 -4.926 -0.403 1 96.69 40 LYS B CA 1
ATOM 1247 C C . LYS B 1 40 ? -20.078 -5.52 0.926 1 96.69 40 LYS B C 1
ATOM 1249 O O . LYS B 1 40 ? -19.812 -4.785 1.881 1 96.69 40 LYS B O 1
ATOM 1254 N N . GLU B 1 41 ? -20.062 -6.781 0.921 1 97.31 41 GLU B N 1
ATOM 1255 C CA . GLU B 1 41 ? -19.578 -7.441 2.131 1 97.31 41 GLU B CA 1
ATOM 1256 C C . GLU B 1 41 ? -18.141 -7.035 2.447 1 97.31 41 GLU B C 1
ATOM 1258 O O . GLU B 1 41 ? -17.812 -6.746 3.598 1 97.31 41 GLU B O 1
ATOM 1263 N N . MET B 1 42 ? -17.266 -7.047 1.482 1 97.75 42 MET B N 1
ATOM 1264 C CA . MET B 1 42 ? -15.867 -6.645 1.659 1 97.75 42 MET B CA 1
ATOM 1265 C C . MET B 1 42 ? -15.773 -5.199 2.137 1 97.75 42 MET B C 1
ATOM 1267 O O . MET B 1 42 ? -14.992 -4.887 3.035 1 97.75 42 MET B O 1
ATOM 1271 N N . MET B 1 43 ? -16.594 -4.383 1.567 1 97.94 43 MET B N 1
ATOM 1272 C CA . MET B 1 43 ? -16.625 -2.984 1.984 1 97.94 43 MET B CA 1
ATOM 1273 C C . MET B 1 43 ? -17 -2.861 3.457 1 97.94 43 MET B C 1
ATOM 1275 O O . MET B 1 43 ? -16.406 -2.064 4.188 1 97.94 43 MET B O 1
ATOM 1279 N N . GLU B 1 44 ? -17.969 -3.584 3.789 1 97.25 44 GLU B N 1
ATOM 1280 C CA . GLU B 1 44 ? -18.422 -3.545 5.172 1 97.25 44 GLU B CA 1
ATOM 1281 C C . GLU B 1 44 ? -17.344 -4 6.137 1 97.25 44 GLU B C 1
ATOM 1283 O O . GLU B 1 44 ? -17.141 -3.4 7.195 1 97.25 44 GLU B O 1
ATOM 1288 N N . ILE B 1 45 ? -16.672 -5.055 5.793 1 98.12 45 ILE B N 1
ATOM 1289 C CA . ILE B 1 45 ? -15.562 -5.555 6.609 1 98.12 45 ILE B CA 1
ATOM 1290 C C . ILE B 1 45 ? -14.516 -4.453 6.789 1 98.12 45 ILE B C 1
ATOM 1292 O O . ILE B 1 45 ? -14.055 -4.211 7.906 1 98.12 45 ILE B O 1
ATOM 1296 N N . CYS B 1 46 ? -14.172 -3.746 5.723 1 98.12 46 CYS B N 1
ATOM 1297 C CA . CYS B 1 46 ? -13.203 -2.654 5.77 1 98.12 46 CYS B CA 1
ATOM 1298 C C . CYS B 1 46 ? -13.703 -1.526 6.668 1 98.12 46 CYS B C 1
ATOM 1300 O O . CYS B 1 46 ? -12.945 -1.009 7.496 1 98.12 46 CYS B O 1
ATOM 1302 N N . GLN B 1 47 ? -14.977 -1.181 6.539 1 96.5 47 GLN B N 1
ATOM 1303 C CA . GLN B 1 47 ? -15.555 -0.072 7.293 1 96.5 47 GLN B CA 1
ATOM 1304 C C . GLN B 1 47 ? -15.586 -0.38 8.789 1 96.5 47 GLN B C 1
ATOM 1306 O O . GLN B 1 47 ? -15.219 0.464 9.609 1 96.5 47 GLN B O 1
ATOM 1311 N N . ILE B 1 48 ? -15.984 -1.591 9.102 1 96.06 48 ILE B N 1
ATOM 1312 C CA . ILE B 1 48 ? -16.062 -2.006 10.492 1 96.06 48 ILE B CA 1
ATOM 1313 C C . ILE B 1 48 ? -14.672 -1.924 11.133 1 96.06 48 ILE B C 1
ATOM 1315 O O . ILE B 1 48 ? -14.516 -1.366 12.227 1 96.06 48 ILE B O 1
ATOM 1319 N N . ALA B 1 49 ? -13.656 -2.486 10.492 1 96.75 49 ALA B N 1
ATOM 1320 C CA . ALA B 1 49 ? -12.297 -2.477 11.023 1 96.75 49 ALA B CA 1
ATOM 1321 C C . ALA B 1 49 ? -11.789 -1.05 11.203 1 96.75 49 ALA B C 1
ATOM 1323 O O . ALA B 1 49 ? -11.211 -0.716 12.242 1 96.75 49 ALA B O 1
ATOM 1324 N N . CYS B 1 50 ? -12.016 -0.131 10.25 1 94.44 50 CYS B N 1
ATOM 1325 C CA . CYS B 1 50 ? -11.508 1.235 10.297 1 94.44 50 CYS B CA 1
ATOM 1326 C C . CYS B 1 50 ? -12.234 2.049 11.359 1 94.44 50 CYS B C 1
ATOM 1328 O O . CYS B 1 50 ? -11.648 2.941 11.977 1 94.44 50 CYS B O 1
ATOM 1330 N N . GLU B 1 51 ? -13.5 1.757 11.531 1 92 51 GLU B N 1
ATOM 1331 C CA . GLU B 1 51 ? -14.25 2.416 12.594 1 92 51 GLU B CA 1
ATOM 1332 C C . GLU B 1 51 ? -13.758 1.979 13.969 1 92 51 GLU B C 1
ATOM 1334 O O . GLU B 1 51 ? -13.625 2.803 14.875 1 92 51 GLU B O 1
ATOM 1339 N N . LYS B 1 52 ? -13.516 0.73 14.086 1 93.12 52 LYS B N 1
ATOM 1340 C CA . LYS B 1 52 ? -13.062 0.176 15.359 1 93.12 52 LYS B CA 1
ATOM 1341 C C . LYS B 1 52 ? -11.758 0.819 15.805 1 93.12 52 LYS B C 1
ATOM 1343 O O . LYS B 1 52 ? -11.539 1.04 17 1 93.12 52 LYS B O 1
ATOM 1348 N N . PHE B 1 53 ? -10.898 1.115 14.867 1 93.19 53 PHE B N 1
ATOM 1349 C CA . PHE B 1 53 ? -9.578 1.632 15.203 1 93.19 53 PHE B CA 1
ATOM 1350 C C . PHE B 1 53 ? -9.453 3.096 14.797 1 93.19 53 PHE B C 1
ATOM 1352 O O . PHE B 1 53 ? -8.352 3.572 14.508 1 93.19 53 PHE B O 1
ATOM 1359 N N . ALA B 1 54 ? -10.57 3.75 14.656 1 85.12 54 ALA B N 1
ATOM 1360 C CA . ALA B 1 54 ? -10.594 5.191 14.43 1 85.12 54 ALA B CA 1
ATOM 1361 C C . ALA B 1 54 ? -10.039 5.949 15.633 1 85.12 54 ALA B C 1
ATOM 1363 O O . ALA B 1 54 ? -10.016 5.422 16.75 1 85.12 54 ALA B O 1
ATOM 1364 N N . PRO B 1 55 ? -9.391 7.059 15.227 1 74.69 55 PRO B N 1
ATOM 1365 C CA . PRO B 1 55 ? -8.914 7.832 16.375 1 74.69 55 PRO B CA 1
ATOM 1366 C C . PRO B 1 55 ? -10.008 8.086 17.406 1 74.69 55 PRO B C 1
ATOM 1368 O O . PRO B 1 55 ? -11.156 8.359 17.047 1 74.69 55 PRO B O 1
ATOM 1371 N N . ALA B 1 56 ? -9.953 7.383 18.547 1 59.16 56 ALA B N 1
ATOM 1372 C CA . ALA B 1 56 ? -10.883 7.688 19.625 1 59.16 56 ALA B CA 1
ATOM 1373 C C . ALA B 1 56 ? -10.703 9.117 20.125 1 59.16 56 ALA B C 1
ATOM 1375 O O . ALA B 1 56 ? -9.648 9.719 19.922 1 59.16 56 ALA B O 1
ATOM 1376 N N . GLU B 1 57 ? -11.828 9.766 20.609 1 50.72 57 GLU B N 1
ATOM 1377 C CA . GLU B 1 57 ? -11.82 11.055 21.297 1 50.72 57 GLU B CA 1
ATOM 1378 C C . GLU B 1 57 ? -10.633 11.156 22.25 1 50.72 57 GLU B C 1
ATOM 1380 O O . GLU B 1 57 ? -10.109 12.25 22.484 1 50.72 57 GLU B O 1
ATOM 1385 N N . LYS B 1 58 ? -10.352 10.117 23 1 48.47 58 LYS B N 1
ATOM 1386 C CA . LYS B 1 58 ? -9.469 10.312 24.141 1 48.47 58 LYS B CA 1
ATOM 1387 C C . LYS B 1 58 ? -8 10.273 23.719 1 48.47 58 LYS B C 1
ATOM 1389 O O . LYS B 1 58 ? -7.121 10.703 24.469 1 48.47 58 LYS B O 1
ATOM 1394 N N . SER B 1 59 ? -7.664 9.641 22.797 1 50.81 59 SER B N 1
ATOM 1395 C CA . SER B 1 59 ? -6.312 9.844 22.281 1 50.81 59 SER B CA 1
ATOM 1396 C C . SER B 1 59 ? -6.328 10.211 20.797 1 50.81 59 SER B C 1
ATOM 1398 O O . SER B 1 59 ? -6.379 9.328 19.938 1 50.81 59 SER B O 1
ATOM 1400 N N . PRO B 1 60 ? -6.895 11.367 20.609 1 48.56 60 PRO B N 1
ATOM 1401 C CA . PRO B 1 60 ? -7.078 11.922 19.266 1 48.56 60 PRO B CA 1
ATOM 1402 C C . PRO B 1 60 ? -5.906 11.617 18.344 1 48.56 60 PRO B C 1
ATOM 1404 O O . PRO B 1 60 ? -6 11.836 17.125 1 48.56 60 PRO B O 1
ATOM 1407 N N . LEU B 1 61 ? -4.73 11.211 18.922 1 53.97 61 LEU B N 1
ATOM 1408 C CA . LEU B 1 61 ? -3.516 11.438 18.141 1 53.97 61 LEU B CA 1
ATOM 1409 C C . LEU B 1 61 ? -3.262 10.281 17.172 1 53.97 61 LEU B C 1
ATOM 1411 O O . LEU B 1 61 ? -2.541 10.438 16.188 1 53.97 61 LEU B O 1
ATOM 1415 N N . GLU B 1 62 ? -3.91 9.008 17.297 1 68.19 62 GLU B N 1
ATOM 1416 C CA . GLU B 1 62 ? -3.26 8.32 16.172 1 68.19 62 GLU B CA 1
ATOM 1417 C C . GLU B 1 62 ? -4.09 7.141 15.688 1 68.19 62 GLU B C 1
ATOM 1419 O O . GLU B 1 62 ? -4.48 6.281 16.484 1 68.19 62 GLU B O 1
ATOM 1424 N N . ARG B 1 63 ? -4.766 7.266 14.648 1 79.12 63 ARG B N 1
ATOM 1425 C CA . ARG B 1 63 ? -5.355 6.133 13.945 1 79.12 63 ARG B CA 1
ATOM 1426 C C . ARG B 1 63 ? -4.375 4.969 13.859 1 79.12 63 ARG B C 1
ATOM 1428 O O . ARG B 1 63 ? -3.207 5.16 13.516 1 79.12 63 ARG B O 1
ATOM 1435 N N . ASP B 1 64 ? -4.934 3.85 14.359 1 92.69 64 ASP B N 1
ATOM 1436 C CA . ASP B 1 64 ? -4.094 2.658 14.25 1 92.69 64 ASP B CA 1
ATOM 1437 C C . ASP B 1 64 ? -4.371 1.914 12.945 1 92.69 64 ASP B C 1
ATOM 1439 O O . ASP B 1 64 ? -5.07 0.9 12.938 1 92.69 64 ASP B O 1
ATOM 1443 N N . ASN B 1 65 ? -3.83 2.338 11.906 1 95.25 65 ASN B N 1
ATOM 1444 C CA . ASN B 1 65 ? -4.012 1.755 10.586 1 95.25 65 ASN B CA 1
ATOM 1445 C C . ASN B 1 65 ? -3.459 0.335 10.516 1 95.25 65 ASN B C 1
ATOM 1447 O O . ASN B 1 65 ? -3.973 -0.501 9.766 1 95.25 65 ASN B O 1
ATOM 1451 N N . GLN B 1 66 ? -2.475 0.107 11.344 1 96.5 66 GLN B N 1
ATOM 1452 C CA . GLN B 1 66 ? -1.903 -1.235 11.359 1 96.5 66 GLN B CA 1
ATOM 1453 C C . GLN B 1 66 ? -2.898 -2.25 11.906 1 96.5 66 GLN B C 1
ATOM 1455 O O . GLN B 1 66 ? -3.115 -3.305 11.312 1 96.5 66 GLN B O 1
ATOM 1460 N N . ALA B 1 67 ? -3.502 -1.928 12.945 1 97 67 ALA B N 1
ATOM 1461 C CA . ALA B 1 67 ? -4.492 -2.818 13.547 1 97 67 ALA B CA 1
ATOM 1462 C C . ALA B 1 67 ? -5.695 -3 12.625 1 97 67 ALA B C 1
ATOM 1464 O O . ALA B 1 67 ? -6.242 -4.098 12.516 1 97 67 ALA B O 1
ATOM 1465 N N . ALA B 1 68 ? -6.109 -1.92 11.977 1 97.25 68 ALA B N 1
ATOM 1466 C CA . ALA B 1 68 ? -7.203 -2.01 11.008 1 97.25 68 ALA B CA 1
ATOM 1467 C C . ALA B 1 68 ? -6.852 -2.965 9.867 1 97.25 68 ALA B C 1
ATOM 1469 O O . ALA B 1 68 ? -7.641 -3.85 9.531 1 97.25 68 ALA B O 1
ATOM 1470 N N . ALA B 1 69 ? -5.684 -2.842 9.344 1 98.31 69 ALA B N 1
ATOM 1471 C CA . ALA B 1 69 ? -5.242 -3.689 8.242 1 98.31 69 ALA B CA 1
ATOM 1472 C C . ALA B 1 69 ? -5.176 -5.152 8.664 1 98.31 69 ALA B C 1
ATOM 1474 O O . ALA B 1 69 ? -5.59 -6.043 7.922 1 98.31 69 ALA B O 1
ATOM 1475 N N . GLU B 1 70 ? -4.672 -5.367 9.852 1 98.12 70 GLU B N 1
ATOM 1476 C CA . GLU B 1 70 ? -4.578 -6.723 10.375 1 98.12 70 GLU B CA 1
ATOM 1477 C C . GLU B 1 70 ? -5.961 -7.359 10.508 1 98.12 70 GLU B C 1
ATOM 1479 O O . GLU B 1 70 ? -6.156 -8.516 10.125 1 98.12 70 GLU B O 1
ATOM 1484 N N . MET B 1 71 ? -6.848 -6.629 11.016 1 98.38 71 MET B N 1
ATOM 1485 C CA . MET B 1 71 ? -8.195 -7.148 11.195 1 98.38 71 MET B CA 1
ATOM 1486 C C . MET B 1 71 ? -8.859 -7.414 9.852 1 98.38 71 MET B C 1
ATOM 1488 O O . MET B 1 71 ? -9.523 -8.438 9.672 1 98.38 71 MET B O 1
ATOM 1492 N N . ILE B 1 72 ? -8.773 -6.516 8.945 1 98.56 72 ILE B N 1
ATOM 1493 C CA . ILE B 1 72 ? -9.367 -6.691 7.617 1 98.56 72 ILE B CA 1
ATOM 1494 C C . ILE B 1 72 ? -8.828 -7.969 6.98 1 98.56 72 ILE B C 1
ATOM 1496 O O . ILE B 1 72 ? -9.594 -8.805 6.508 1 98.56 72 ILE B O 1
ATOM 1500 N N . LYS B 1 73 ? -7.555 -8.086 7.016 1 98.31 73 LYS B N 1
ATOM 1501 C CA . LYS B 1 73 ? -6.941 -9.25 6.395 1 98.31 73 LYS B CA 1
ATOM 1502 C C . LYS B 1 73 ? -7.422 -10.539 7.055 1 98.31 73 LYS B C 1
ATOM 1504 O O . LYS B 1 73 ? -7.797 -11.492 6.367 1 98.31 73 LYS B O 1
ATOM 1509 N N . ALA B 1 74 ? -7.305 -10.578 8.305 1 98.25 74 ALA B N 1
ATOM 1510 C CA . ALA B 1 74 ? -7.711 -11.773 9.031 1 98.25 74 ALA B CA 1
ATOM 1511 C C . ALA B 1 74 ? -9.156 -12.156 8.711 1 98.25 74 ALA B C 1
ATOM 1513 O O . ALA B 1 74 ? -9.453 -13.32 8.461 1 98.25 74 ALA B O 1
ATOM 1514 N N . THR B 1 75 ? -10.062 -11.203 8.695 1 98.5 75 THR B N 1
ATOM 1515 C CA . THR B 1 75 ? -11.484 -11.438 8.445 1 98.5 75 THR B CA 1
ATOM 1516 C C . THR B 1 75 ? -11.711 -11.906 7.008 1 98.5 75 THR B C 1
ATOM 1518 O O . THR B 1 75 ? -12.438 -12.867 6.77 1 98.5 75 THR B O 1
ATOM 1521 N N . LEU B 1 76 ? -11.078 -11.297 6.09 1 97.81 76 LEU B N 1
ATOM 1522 C CA . LEU B 1 76 ? -11.227 -11.664 4.688 1 97.81 76 LEU B CA 1
ATOM 1523 C C . LEU B 1 76 ? -10.648 -13.047 4.422 1 97.81 76 LEU B C 1
ATOM 1525 O O . LEU B 1 76 ? -11.25 -13.859 3.711 1 97.81 76 LEU B O 1
ATOM 1529 N N . ASP B 1 77 ? -9.5 -13.266 4.992 1 97.06 77 ASP B N 1
ATOM 1530 C CA . ASP B 1 77 ? -8.891 -14.578 4.816 1 97.06 77 ASP B CA 1
ATOM 1531 C C . ASP B 1 77 ? -9.797 -15.688 5.336 1 97.06 77 ASP B C 1
ATOM 1533 O O . ASP B 1 77 ? -9.844 -16.781 4.766 1 97.06 77 ASP B O 1
ATOM 1537 N N . GLN B 1 78 ? -10.422 -15.391 6.32 1 97.5 78 GLN B N 1
ATOM 1538 C CA . GLN B 1 78 ? -11.32 -16.375 6.93 1 97.5 78 GLN B CA 1
ATOM 1539 C C . GLN B 1 78 ? -12.609 -16.5 6.133 1 97.5 78 GLN B C 1
ATOM 1541 O O . GLN B 1 78 ? -13.062 -17.625 5.855 1 97.5 78 GLN B O 1
ATOM 1546 N N . LYS B 1 79 ? -13.141 -15.445 5.641 1 96.81 79 LYS B N 1
ATOM 1547 C CA . LYS B 1 79 ? -14.484 -15.438 5.059 1 96.81 79 LYS B CA 1
ATOM 1548 C C . LYS B 1 79 ? -14.43 -15.664 3.551 1 96.81 79 LYS B C 1
ATOM 1550 O O . LYS B 1 79 ? -15.375 -16.188 2.963 1 96.81 79 LYS B O 1
ATOM 1555 N N . MET B 1 80 ? -13.422 -15.195 2.832 1 93.62 80 MET B N 1
ATOM 1556 C CA . MET B 1 80 ? -13.422 -15.156 1.373 1 93.62 80 MET B CA 1
ATOM 1557 C C . MET B 1 80 ? -12.227 -15.906 0.807 1 93.62 80 MET B C 1
ATOM 1559 O O . MET B 1 80 ? -11.828 -15.688 -0.339 1 93.62 80 MET B O 1
ATOM 1563 N N . SER B 1 81 ? -11.68 -16.844 1.461 1 91.31 81 SER B N 1
ATOM 1564 C CA . SER B 1 81 ? -10.539 -17.656 1.017 1 91.31 81 SER B CA 1
ATOM 1565 C C . SER B 1 81 ? -9.328 -16.766 0.711 1 91.31 81 SER B C 1
ATOM 1567 O O . SER B 1 81 ? -9.188 -16.266 -0.406 1 91.31 81 SER B O 1
ATOM 1569 N N . GLY B 1 82 ? -8.453 -16.625 1.39 1 90.62 82 GLY B N 1
ATOM 1570 C CA . GLY B 1 82 ? -7.223 -15.867 1.286 1 90.62 82 GLY B CA 1
ATOM 1571 C C . GLY B 1 82 ? -6.168 -16.547 0.434 1 90.62 82 GLY B C 1
ATOM 1572 O O . GLY B 1 82 ? -6.473 -17.484 -0.314 1 90.62 82 GLY B O 1
ATOM 1573 N N . PRO B 1 83 ? -4.988 -15.906 0.535 1 92.31 83 PRO B N 1
ATOM 1574 C CA . PRO B 1 83 ? -4.566 -14.773 1.36 1 92.31 83 PRO B CA 1
ATOM 1575 C C . PRO B 1 83 ? -4.816 -13.422 0.686 1 92.31 83 PRO B C 1
ATOM 1577 O O . PRO B 1 83 ? -4.609 -13.289 -0.522 1 92.31 83 PRO B O 1
ATOM 1580 N N . PHE B 1 84 ? -5.305 -12.562 1.396 1 95.25 84 PHE B N 1
ATOM 1581 C CA . PHE B 1 84 ? -5.504 -11.203 0.919 1 95.25 84 PHE B CA 1
ATOM 1582 C C . PHE B 1 84 ? -4.332 -10.312 1.31 1 95.25 84 PHE B C 1
ATOM 1584 O O . PHE B 1 84 ? -3.604 -10.617 2.258 1 95.25 84 PHE B O 1
ATOM 1591 N N . ASN B 1 85 ? -4.066 -9.289 0.567 1 95.88 85 ASN B N 1
ATOM 1592 C CA . ASN B 1 85 ? -3.201 -8.164 0.906 1 95.88 85 ASN B CA 1
ATOM 1593 C C . ASN B 1 85 ? -4.008 -6.91 1.236 1 95.88 85 ASN B C 1
ATOM 1595 O O . ASN B 1 85 ? -4.996 -6.609 0.562 1 95.88 85 ASN B O 1
ATOM 1599 N N . VAL B 1 86 ? -3.564 -6.23 2.229 1 97.81 86 VAL B N 1
ATOM 1600 C CA . VAL B 1 86 ? -4.336 -5.074 2.672 1 97.81 86 VAL B CA 1
ATOM 1601 C C . VAL B 1 86 ? -3.406 -3.887 2.9 1 97.81 86 VAL B C 1
ATOM 1603 O O . VAL B 1 86 ? -2.361 -4.023 3.541 1 97.81 86 VAL B O 1
ATOM 1606 N N . ILE B 1 87 ? -3.779 -2.777 2.365 1 98.19 87 ILE B N 1
ATOM 1607 C CA . ILE B 1 87 ? -3.158 -1.493 2.668 1 98.19 87 ILE B CA 1
ATOM 1608 C C . ILE B 1 87 ? -4.203 -0.532 3.23 1 98.19 87 ILE B C 1
ATOM 1610 O O . ILE B 1 87 ? -5.301 -0.413 2.684 1 98.19 87 ILE B O 1
ATOM 1614 N N . VAL B 1 88 ? -3.895 0.105 4.32 1 98.12 88 VAL B N 1
ATOM 1615 C CA . VAL B 1 88 ? -4.707 1.169 4.906 1 98.12 88 VAL B CA 1
ATOM 1616 C C . VAL B 1 88 ? -3.842 2.406 5.141 1 98.12 88 VAL B C 1
ATOM 1618 O O . VAL B 1 88 ? -2.787 2.322 5.777 1 98.12 88 VAL B O 1
ATOM 1621 N N . GLY B 1 89 ? -4.301 3.518 4.602 1 96.81 89 GLY B N 1
ATOM 1622 C CA . GLY B 1 89 ? -3.475 4.699 4.801 1 96.81 89 GLY B CA 1
ATOM 1623 C C . GLY B 1 89 ? -4.164 5.984 4.387 1 96.81 89 GLY B C 1
ATOM 1624 O O . GLY B 1 89 ? -5.215 5.953 3.738 1 96.81 89 GLY B O 1
ATOM 1625 N N . GLU B 1 90 ? -3.6 7.066 4.766 1 94.19 90 GLU B N 1
ATOM 1626 C CA . GLU B 1 90 ? -4.152 8.391 4.484 1 94.19 90 GLU B CA 1
ATOM 1627 C C . GLU B 1 90 ? -3.57 8.961 3.195 1 94.19 90 GLU B C 1
ATOM 1629 O O . GLU B 1 90 ? -4.215 9.781 2.529 1 94.19 90 GLU B O 1
ATOM 1634 N N . SER B 1 91 ? -2.365 8.523 2.867 1 94.62 91 SER B N 1
ATOM 1635 C CA . SER B 1 91 ? -1.66 9.055 1.706 1 94.62 91 SER B CA 1
ATOM 1636 C C . SER B 1 91 ? -0.702 8.031 1.119 1 94.62 91 SER B C 1
ATOM 1638 O O . SER B 1 91 ? 0.386 7.809 1.654 1 94.62 91 SER B O 1
ATOM 1640 N N . PHE B 1 92 ? -1.136 7.426 0.041 1 96.75 92 PHE B N 1
ATOM 1641 C CA . PHE B 1 92 ? -0.287 6.492 -0.687 1 96.75 92 PHE B CA 1
ATOM 1642 C C . PHE B 1 92 ? -0.781 6.312 -2.117 1 96.75 92 PHE B C 1
ATOM 1644 O O . PHE B 1 92 ? -1.934 6.625 -2.424 1 96.75 92 PHE B O 1
ATOM 1651 N N . SER B 1 93 ? 0.085 5.879 -2.912 1 97.06 93 SER B N 1
ATOM 1652 C CA . SER B 1 93 ? -0.208 5.406 -4.262 1 97.06 93 SER B CA 1
ATOM 1653 C C . SER B 1 93 ? 0.319 3.99 -4.48 1 97.06 93 SER B C 1
ATOM 1655 O O . SER B 1 93 ? 1.322 3.598 -3.881 1 97.06 93 SER B O 1
ATOM 1657 N N . SER B 1 94 ? -0.372 3.285 -5.258 1 96.75 94 SER B N 1
ATOM 1658 C CA . SER B 1 94 ? 0.008 1.9 -5.523 1 96.75 94 SER B CA 1
ATOM 1659 C C . SER B 1 94 ? 0.13 1.64 -7.023 1 96.75 94 SER B C 1
ATOM 1661 O O . SER B 1 94 ? -0.618 2.209 -7.82 1 96.75 94 SER B O 1
ATOM 1663 N N . GLU B 1 95 ? 1.099 0.887 -7.41 1 95.94 95 GLU B N 1
ATOM 1664 C CA . GLU B 1 95 ? 1.257 0.411 -8.781 1 95.94 95 GLU B CA 1
ATOM 1665 C C . GLU B 1 95 ? 1.469 -1.1 -8.82 1 95.94 95 GLU B C 1
ATOM 1667 O O . GLU B 1 95 ? 2.48 -1.603 -8.328 1 95.94 95 GLU B O 1
ATOM 1672 N N . MET B 1 96 ? 0.458 -1.792 -9.344 1 93.69 96 MET B N 1
ATOM 1673 C CA . MET B 1 96 ? 0.49 -3.248 -9.445 1 93.69 96 MET B CA 1
ATOM 1674 C C . MET B 1 96 ? -0.46 -3.734 -10.539 1 93.69 96 MET B C 1
ATOM 1676 O O . MET B 1 96 ? -1.299 -2.973 -11.023 1 93.69 96 MET B O 1
ATOM 1680 N N . ASP B 1 97 ? -0.251 -4.93 -10.875 1 87.38 97 ASP B N 1
ATOM 1681 C CA . ASP B 1 97 ? -1.152 -5.562 -11.836 1 87.38 97 ASP B CA 1
ATOM 1682 C C . ASP B 1 97 ? -2.262 -6.332 -11.125 1 87.38 97 ASP B C 1
ATOM 1684 O O . ASP B 1 97 ? -2.027 -6.949 -10.086 1 87.38 97 ASP B O 1
ATOM 1688 N N . PHE B 1 98 ? -3.502 -6.055 -11.555 1 79.69 98 PHE B N 1
ATOM 1689 C CA . PHE B 1 98 ? -4.637 -6.742 -10.945 1 79.69 98 PHE B CA 1
ATOM 1690 C C . PHE B 1 98 ? -5.258 -7.73 -11.93 1 79.69 98 PHE B C 1
ATOM 1692 O O . PHE B 1 98 ? -5.48 -7.406 -13.094 1 79.69 98 PHE B O 1
ATOM 1699 N N . VAL B 1 99 ? -5.312 -9.164 -11.492 1 73.62 99 VAL B N 1
ATOM 1700 C CA . VAL B 1 99 ? -5.848 -10.109 -12.461 1 73.62 99 VAL B CA 1
ATOM 1701 C C . VAL B 1 99 ? -6.812 -11.062 -11.773 1 73.62 99 VAL B C 1
ATOM 1703 O O . VAL B 1 99 ? -7.277 -12.031 -12.383 1 73.62 99 VAL B O 1
ATOM 1706 N N . GLN B 1 100 ? -7.234 -10.945 -10.562 1 78.44 100 GLN B N 1
ATOM 1707 C CA . GLN B 1 100 ? -7.938 -12.031 -9.883 1 78.44 100 GLN B CA 1
ATOM 1708 C C . GLN B 1 100 ? -9.352 -11.617 -9.5 1 78.44 100 GLN B C 1
ATOM 1710 O O . GLN B 1 100 ? -10.023 -12.305 -8.734 1 78.44 100 GLN B O 1
ATOM 1715 N N . ASN B 1 101 ? -9.883 -10.531 -10.023 1 87.06 101 ASN B N 1
ATOM 1716 C CA . ASN B 1 101 ? -11.227 -10.078 -9.664 1 87.06 101 ASN B CA 1
ATOM 1717 C C . ASN B 1 101 ? -11.391 -9.953 -8.148 1 87.06 101 ASN B C 1
ATOM 1719 O O . ASN B 1 101 ? -12.375 -10.445 -7.586 1 87.06 101 ASN B O 1
ATOM 1723 N N . SER B 1 102 ? -10.477 -9.477 -7.457 1 92.5 102 SER B N 1
ATOM 1724 C CA . SER B 1 102 ? -10.492 -9.398 -6 1 92.5 102 SER B CA 1
ATOM 1725 C C . SER B 1 102 ? -10.18 -7.98 -5.523 1 92.5 102 SER B C 1
ATOM 1727 O O . SER B 1 102 ? -10.258 -7.691 -4.328 1 92.5 102 SER B O 1
ATOM 1729 N N . LEU B 1 103 ? -9.969 -7.129 -6.387 1 96.12 103 LEU B N 1
ATOM 1730 C CA . LEU B 1 103 ? -9.461 -5.805 -6.047 1 96.12 103 LEU B CA 1
ATOM 1731 C C . LEU B 1 103 ? -10.578 -4.91 -5.52 1 96.12 103 LEU B C 1
ATOM 1733 O O . LEU B 1 103 ? -11.633 -4.785 -6.148 1 96.12 103 LEU B O 1
ATOM 1737 N N . LEU B 1 104 ? -10.352 -4.344 -4.453 1 97.69 104 LEU B N 1
ATOM 1738 C CA . LEU B 1 104 ? -11.18 -3.283 -3.895 1 97.69 104 LEU B CA 1
ATOM 1739 C C . LEU B 1 104 ? -10.32 -2.119 -3.408 1 97.69 104 LEU B C 1
ATOM 1741 O O . LEU B 1 104 ? -9.531 -2.273 -2.477 1 97.69 104 LEU B O 1
ATOM 1745 N N . TYR B 1 105 ? -10.391 -1.043 -4.09 1 97.56 105 TYR B N 1
ATOM 1746 C CA . TYR B 1 105 ? -9.789 0.219 -3.674 1 97.56 105 TYR B CA 1
ATOM 1747 C C . TYR B 1 105 ? -10.859 1.245 -3.324 1 97.56 105 TYR B C 1
ATOM 1749 O O . TYR B 1 105 ? -11.648 1.646 -4.184 1 97.56 105 TYR B O 1
ATOM 1757 N N . MET B 1 106 ? -10.891 1.722 -2.051 1 97.31 106 MET B N 1
ATOM 1758 C CA . MET B 1 106 ? -11.969 2.596 -1.602 1 97.31 106 MET B CA 1
ATOM 1759 C C . MET B 1 106 ? -11.453 3.639 -0.615 1 97.31 106 MET B C 1
ATOM 1761 O O . MET B 1 106 ? -10.398 3.451 -0.006 1 97.31 106 MET B O 1
ATOM 1765 N N . PHE B 1 107 ? -12.25 4.691 -0.507 1 96 107 PHE B N 1
ATOM 1766 C CA . PHE B 1 107 ? -12.031 5.688 0.536 1 96 107 PHE B CA 1
ATOM 1767 C C . PHE B 1 107 ? -13.094 5.574 1.625 1 96 107 PHE B C 1
ATOM 1769 O O . PHE B 1 107 ? -14.25 5.27 1.34 1 96 107 PHE B O 1
ATOM 1776 N N . PHE B 1 108 ? -12.609 5.797 2.795 1 93.44 108 PHE B N 1
ATOM 1777 C CA . PHE B 1 108 ? -13.508 5.758 3.938 1 93.44 108 PHE B CA 1
ATOM 1778 C C . PHE B 1 108 ? -13.266 6.945 4.859 1 93.44 108 PHE B C 1
ATOM 1780 O O . PHE B 1 108 ? -12.117 7.281 5.156 1 93.44 108 PHE B O 1
ATOM 1787 N N . GLY B 1 109 ? -14.375 7.57 5.352 1 85.94 109 GLY B N 1
ATOM 1788 C CA . GLY B 1 109 ? -14.305 8.703 6.266 1 85.94 109 GLY B CA 1
ATOM 1789 C C . GLY B 1 109 ? -13.688 9.938 5.637 1 85.94 109 GLY B C 1
ATOM 1790 O O . GLY B 1 109 ? -13.188 10.812 6.344 1 85.94 109 GLY B O 1
ATOM 1791 N N . GLY B 1 110 ? -13.531 9.953 4.391 1 81.38 110 GLY B N 1
ATOM 1792 C CA . GLY B 1 110 ? -13.055 11.102 3.639 1 81.38 110 GLY B CA 1
ATOM 1793 C C . GLY B 1 110 ? -11.547 11.164 3.535 1 81.38 110 GLY B C 1
ATOM 1794 O O . GLY B 1 110 ? -11.008 11.891 2.697 1 81.38 110 GLY B O 1
ATOM 1795 N N . TYR B 1 111 ? -10.836 10.391 4.316 1 86.25 111 TYR B N 1
ATOM 1796 C CA . TYR B 1 111 ? -9.391 10.602 4.289 1 86.25 111 TYR B CA 1
ATOM 1797 C C . TYR B 1 111 ? -8.648 9.266 4.27 1 86.25 111 TYR B C 1
ATOM 1799 O O . TYR B 1 111 ? -7.473 9.211 3.904 1 86.25 111 TYR B O 1
ATOM 1807 N N . LEU B 1 112 ? -9.32 8.281 4.645 1 93.5 112 LEU B N 1
ATOM 1808 C CA . LEU B 1 112 ? -8.656 6.98 4.719 1 93.5 112 LEU B CA 1
ATOM 1809 C C . LEU B 1 112 ? -8.836 6.207 3.418 1 93.5 112 LEU B C 1
ATOM 1811 O O . LEU B 1 112 ? -9.953 6.039 2.938 1 93.5 112 LEU B O 1
ATOM 1815 N N . ALA B 1 113 ? -7.727 5.801 2.83 1 96.88 113 ALA B N 1
ATOM 1816 C CA . ALA B 1 113 ? -7.738 4.922 1.663 1 96.88 113 ALA B CA 1
ATOM 1817 C C . ALA B 1 113 ? -7.492 3.473 2.066 1 96.88 113 ALA B C 1
ATOM 1819 O O . ALA B 1 113 ? -6.656 3.193 2.928 1 96.88 113 ALA B O 1
ATOM 1820 N N . ILE B 1 114 ? -8.219 2.52 1.474 1 98.19 114 ILE B N 1
ATOM 1821 C CA . ILE B 1 114 ? -8.086 1.089 1.718 1 98.19 114 ILE B CA 1
ATOM 1822 C C . ILE B 1 114 ? -7.934 0.35 0.39 1 98.19 114 ILE B C 1
ATOM 1824 O O . ILE B 1 114 ? -8.727 0.549 -0.532 1 98.19 114 ILE B O 1
ATOM 1828 N N . LEU B 1 115 ? -6.934 -0.457 0.292 1 97.94 115 LEU B N 1
ATOM 1829 C CA . LEU B 1 115 ? -6.672 -1.305 -0.867 1 97.94 115 LEU B CA 1
ATOM 1830 C C . LEU B 1 115 ? -6.57 -2.77 -0.455 1 97.94 115 LEU B C 1
ATOM 1832 O O . LEU B 1 115 ? -5.762 -3.123 0.406 1 97.94 115 LEU B O 1
ATOM 1836 N N . VAL B 1 116 ? -7.434 -3.57 -1.033 1 97.38 116 VAL B N 1
ATOM 1837 C CA . VAL B 1 116 ? -7.461 -5.008 -0.779 1 97.38 116 VAL B CA 1
ATOM 1838 C C . VAL B 1 116 ? -7.41 -5.766 -2.102 1 97.38 116 VAL B C 1
ATOM 1840 O O . VAL B 1 116 ? -8.07 -5.383 -3.072 1 97.38 116 VAL B O 1
ATOM 1843 N N . TRP B 1 117 ? -6.551 -6.762 -2.074 1 96.12 117 TRP B N 1
ATOM 1844 C CA . TRP B 1 117 ? -6.5 -7.578 -3.281 1 96.12 117 TRP B CA 1
ATOM 1845 C C . TRP B 1 117 ? -5.852 -8.93 -2.998 1 96.12 117 TRP B C 1
ATOM 1847 O O . TRP B 1 117 ? -5.266 -9.133 -1.933 1 96.12 117 TRP B O 1
ATOM 1857 N N . LYS B 1 118 ? -6.098 -9.836 -3.854 1 92.75 118 LYS B N 1
ATOM 1858 C CA . LYS B 1 118 ? -5.363 -11.10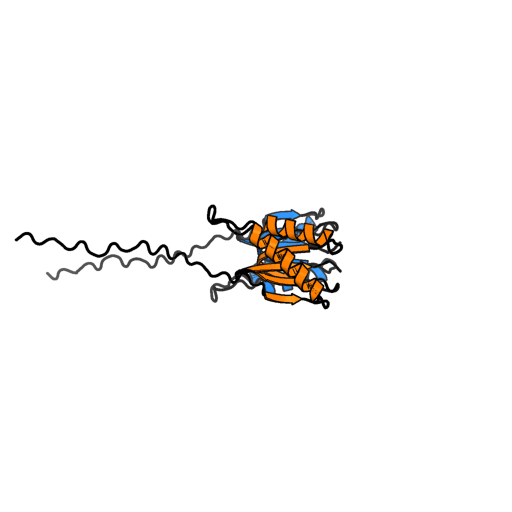2 -3.885 1 92.75 118 LYS B CA 1
ATOM 1859 C C . LYS B 1 118 ? -4.312 -11.094 -4.996 1 92.75 118 LYS B C 1
ATOM 1861 O O . LYS B 1 118 ? -4.516 -10.484 -6.043 1 92.75 118 LYS B O 1
ATOM 1866 N N . CYS B 1 119 ? -3.162 -11.773 -4.656 1 83.56 119 CYS B N 1
ATOM 1867 C CA . CYS B 1 119 ? -2.121 -11.875 -5.676 1 83.56 119 CYS B CA 1
ATOM 1868 C C . CYS B 1 119 ? -2.604 -12.688 -6.867 1 83.56 119 CYS B C 1
ATOM 1870 O O . CYS B 1 119 ? -3.531 -13.492 -6.742 1 83.56 119 CYS B O 1
ATOM 1872 N N . VAL B 1 120 ? -1.999 -12.469 -8.008 1 68.88 120 VAL B N 1
ATOM 1873 C CA . VAL B 1 120 ? -2.295 -13.188 -9.242 1 68.88 120 VAL B CA 1
ATOM 1874 C C . VAL B 1 120 ? -2.084 -14.688 -9.031 1 68.88 120 VAL B C 1
ATOM 1876 O O . VAL B 1 120 ? -1.242 -15.094 -8.227 1 68.88 120 VAL B O 1
#

Radius of gyration: 24.58 Å; Cα contacts (8 Å, |Δi|>4): 392; chains: 2; bounding box: 50×88×58 Å

Solvent-accessible surface area (backbone atoms only — not comparable to full-atom values): 13560 Å² total; per-residue (Å²): 135,81,81,74,77,77,76,72,82,76,80,69,80,73,69,72,68,72,69,69,75,48,52,85,56,72,44,79,74,45,66,56,45,78,53,60,68,60,45,51,51,52,48,48,48,48,50,54,30,45,58,73,34,38,52,44,87,86,53,65,79,55,60,40,37,54,61,21,17,45,48,36,31,56,52,42,30,70,72,68,67,54,70,44,34,24,37,22,26,64,36,68,25,76,30,66,86,86,76,60,54,48,37,40,31,31,36,36,49,85,49,36,38,36,39,35,31,45,67,108,137,79,80,75,76,76,78,70,82,74,79,68,81,71,68,71,69,73,68,67,76,49,53,85,55,71,45,80,74,46,65,56,45,81,52,62,69,59,46,50,50,53,50,47,47,47,49,53,30,46,58,73,34,38,50,44,87,86,51,65,81,55,60,41,37,54,59,22,17,46,47,36,31,54,52,43,31,70,74,66,65,53,71,42,36,24,37,22,26,66,37,67,26,75,29,66,86,86,75,58,55,48,37,41,31,30,36,37,48,86,49,36,37,38,39,37,32,46,67,107

Organism: Tigriopus californicus (NCBI:txid6832)

Foldseek 3Di:
DDPPPPPPPDPPPCPVPVPLVLVQDKFWDDFLAPDPVVLVVLVVQLSVLQVVQPCDPVRNPDRPQVSSQVSSQVVCCVPPPDRKHKDKDQDDDDDDDADDRAWTWIDGSVGMIMIMHHDD/DDPPPPPPPDPPPCPVPCPLVLVQDKFWDDFLAPDPVVLVVLVVQLSVLQVVQPCDPVRNPDRPQVSSQVSSQVVCCVPPPDRKHKDKDQDDDDDDDADDRAWTWIDGSVGMIMIMHHDD

pLDDT: mean 80.6, std 23.33, range [30.56, 98.56]